Protein AF-A0A354RAZ9-F1 (afdb_monomer_lite)

pLDDT: mean 81.61, std 15.4, range [37.5, 97.69]

Structure (mmCIF, N/CA/C/O backbone):
data_AF-A0A354RAZ9-F1
#
_entry.id   AF-A0A354RAZ9-F1
#
loop_
_atom_site.group_PDB
_atom_site.id
_atom_site.type_symbol
_atom_site.label_atom_id
_atom_site.label_alt_id
_atom_site.label_comp_id
_atom_site.label_asym_id
_atom_site.label_entity_id
_atom_site.label_seq_id
_atom_site.pdbx_PDB_ins_code
_atom_site.Cartn_x
_atom_site.Cartn_y
_atom_site.Cartn_z
_atom_site.occupancy
_atom_site.B_iso_or_equiv
_atom_site.auth_seq_id
_atom_site.auth_comp_id
_atom_site.auth_asym_id
_atom_site.auth_atom_id
_atom_site.pdbx_PDB_model_num
ATOM 1 N N . MET A 1 1 ? 16.276 -65.399 0.387 1.00 47.41 1 MET A N 1
ATOM 2 C CA . MET A 1 1 ? 16.029 -65.066 1.809 1.00 47.41 1 MET A CA 1
ATOM 3 C C . MET A 1 1 ? 16.781 -63.789 2.155 1.00 47.41 1 MET A C 1
ATOM 5 O O . MET A 1 1 ? 17.991 -63.808 2.015 1.00 47.41 1 MET A O 1
ATOM 9 N N . ALA A 1 2 ? 16.081 -62.719 2.556 1.00 39.31 2 ALA A N 1
ATOM 10 C CA . ALA A 1 2 ? 16.512 -61.703 3.538 1.00 39.31 2 ALA A CA 1
ATOM 11 C C . ALA A 1 2 ? 15.491 -60.546 3.538 1.00 39.31 2 ALA A C 1
ATOM 13 O O . ALA A 1 2 ? 15.570 -59.619 2.737 1.00 39.31 2 ALA A O 1
ATOM 14 N N . LYS A 1 3 ? 14.483 -60.623 4.418 1.00 43.75 3 LYS A N 1
ATOM 15 C CA . LYS A 1 3 ? 13.576 -59.503 4.711 1.00 43.75 3 LYS A CA 1
ATOM 16 C C . LYS A 1 3 ? 14.367 -58.448 5.492 1.00 43.75 3 LYS A C 1
ATOM 18 O O . LYS A 1 3 ? 14.780 -58.719 6.616 1.00 43.75 3 LYS A O 1
ATOM 23 N N . GLN A 1 4 ? 14.552 -57.254 4.930 1.00 44.59 4 GLN A N 1
ATOM 24 C CA . GLN A 1 4 ? 15.022 -56.097 5.694 1.00 44.59 4 GLN A CA 1
ATOM 25 C C . GLN A 1 4 ? 13.899 -55.610 6.618 1.00 44.59 4 GLN A C 1
ATOM 27 O O . GLN A 1 4 ? 12.924 -54.984 6.196 1.00 44.59 4 GLN A O 1
ATOM 32 N N . THR A 1 5 ? 14.030 -55.933 7.899 1.00 44.06 5 THR A N 1
ATOM 33 C CA . THR A 1 5 ? 13.159 -55.460 8.974 1.00 44.06 5 THR A CA 1
ATOM 34 C C . THR A 1 5 ? 13.427 -53.975 9.221 1.00 44.06 5 THR A C 1
ATOM 36 O O . THR A 1 5 ? 14.451 -53.612 9.794 1.00 44.06 5 THR A O 1
ATOM 39 N N . LYS A 1 6 ? 12.499 -53.101 8.809 1.00 46.78 6 LYS A N 1
ATOM 40 C CA . LYS A 1 6 ? 12.485 -51.683 9.207 1.00 46.78 6 LYS A CA 1
ATOM 41 C C . LYS A 1 6 ? 12.354 -51.596 10.732 1.00 46.78 6 LYS A C 1
ATOM 43 O O . LYS A 1 6 ? 11.256 -51.752 11.268 1.00 46.78 6 LYS A O 1
ATOM 48 N N . MET A 1 7 ? 13.457 -51.339 11.437 1.00 42.03 7 MET A N 1
ATOM 49 C CA . MET A 1 7 ? 13.410 -50.953 12.847 1.00 42.03 7 MET A CA 1
ATOM 50 C C . MET A 1 7 ? 12.704 -49.598 12.955 1.00 42.03 7 MET A C 1
ATOM 52 O O . MET A 1 7 ? 13.275 -48.552 12.664 1.00 42.03 7 MET A O 1
ATOM 56 N N . ARG A 1 8 ? 11.433 -49.613 13.366 1.00 49.00 8 ARG A N 1
ATOM 57 C CA . ARG A 1 8 ? 10.759 -48.422 13.885 1.00 49.00 8 ARG A CA 1
ATOM 58 C C . ARG A 1 8 ? 11.425 -48.072 15.210 1.00 49.00 8 ARG A C 1
ATOM 60 O O . ARG A 1 8 ? 11.125 -48.696 16.227 1.00 49.00 8 ARG A O 1
ATOM 67 N N . THR A 1 9 ? 12.318 -47.091 15.196 1.00 51.50 9 THR A N 1
ATOM 68 C CA . THR A 1 9 ? 12.896 -46.486 16.397 1.00 51.50 9 THR A CA 1
ATOM 69 C C . THR A 1 9 ? 11.744 -45.928 17.231 1.00 51.50 9 THR A C 1
ATOM 71 O O . THR A 1 9 ? 11.182 -44.874 16.931 1.00 51.50 9 THR A O 1
ATOM 74 N N . LYS A 1 10 ? 11.291 -46.691 18.233 1.00 58.41 10 LYS A N 1
ATOM 75 C CA . LYS A 1 10 ? 10.246 -46.250 19.156 1.00 58.41 10 LYS A CA 1
ATOM 76 C C . LYS A 1 10 ? 10.806 -45.049 19.908 1.00 58.41 10 LYS A C 1
ATOM 78 O O . LYS A 1 10 ? 11.727 -45.202 20.704 1.00 58.41 10 LYS A O 1
ATOM 83 N N . VAL A 1 11 ? 10.252 -43.867 19.636 1.00 60.53 11 VAL A N 1
ATOM 84 C CA . VAL A 1 11 ? 10.537 -42.651 20.406 1.00 60.53 11 VAL A CA 1
ATOM 85 C C . VAL A 1 11 ? 10.391 -43.003 21.891 1.00 60.53 11 VAL A C 1
ATOM 87 O O . VAL A 1 11 ? 9.323 -43.501 22.270 1.00 60.53 11 VAL A O 1
ATOM 90 N N . PRO A 1 12 ? 11.437 -42.813 22.716 1.00 73.25 12 PRO A N 1
ATOM 91 C CA . PRO A 1 12 ? 11.415 -43.248 24.103 1.00 73.25 12 PRO A CA 1
ATOM 92 C C . PRO A 1 12 ? 10.249 -42.582 24.841 1.00 73.25 12 PRO A C 1
ATOM 94 O O . PRO A 1 12 ? 10.005 -41.387 24.682 1.00 73.25 12 PRO A O 1
ATOM 97 N N . GLU A 1 13 ? 9.531 -43.350 25.661 1.00 66.69 13 GLU A N 1
ATOM 98 C CA . GLU A 1 13 ? 8.387 -42.907 26.481 1.00 66.69 13 GLU A CA 1
ATOM 99 C C . GLU A 1 13 ? 8.648 -41.571 27.201 1.00 66.69 13 GLU A C 1
ATOM 101 O O . GLU A 1 13 ? 7.785 -40.697 27.246 1.00 66.69 13 GLU A O 1
ATOM 106 N N . LYS A 1 14 ? 9.877 -41.367 27.697 1.00 65.88 14 LYS A N 1
ATOM 107 C CA . LYS A 1 14 ? 10.311 -40.117 28.341 1.00 65.88 14 LYS A CA 1
ATOM 108 C C . LYS A 1 14 ? 10.332 -38.914 27.389 1.00 65.88 14 LYS A C 1
ATOM 110 O O . LYS A 1 14 ? 9.991 -37.814 27.811 1.00 65.88 14 LYS A O 1
ATOM 115 N N . ALA A 1 1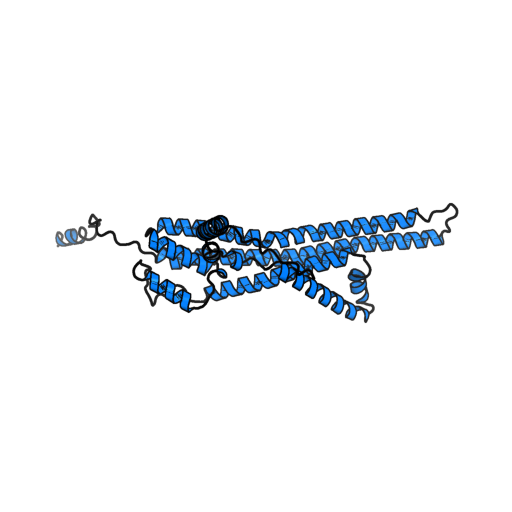5 ? 10.701 -39.106 26.122 1.00 66.38 15 ALA A N 1
ATOM 116 C CA . ALA A 1 15 ? 10.684 -38.050 25.111 1.00 66.38 15 ALA A CA 1
ATOM 117 C C . ALA A 1 15 ? 9.253 -37.701 24.682 1.00 66.38 15 ALA A C 1
ATOM 119 O O . ALA A 1 15 ? 8.952 -36.526 24.511 1.00 66.38 15 ALA A O 1
ATOM 120 N N . LYS A 1 16 ? 8.345 -38.685 24.610 1.00 69.62 16 LYS A N 1
ATOM 121 C CA . LYS A 1 16 ? 6.912 -38.420 24.387 1.00 69.62 16 LYS A CA 1
ATOM 122 C C . LYS A 1 16 ? 6.277 -37.655 25.547 1.00 69.62 16 LYS A C 1
ATOM 124 O O . LYS A 1 16 ? 5.539 -36.711 25.305 1.00 69.62 16 LYS A O 1
ATOM 129 N N . LYS A 1 17 ? 6.602 -38.016 26.794 1.00 69.31 17 LYS A N 1
ATOM 130 C CA . LYS A 1 17 ? 6.124 -37.305 27.994 1.00 69.31 17 LYS A CA 1
ATOM 131 C C . LYS A 1 17 ? 6.670 -35.878 28.073 1.00 69.31 17 LYS A C 1
ATOM 133 O O . LYS A 1 17 ? 5.904 -34.963 28.336 1.00 69.31 17 LYS A O 1
ATOM 138 N N . ARG A 1 18 ? 7.956 -35.668 27.759 1.00 67.31 18 ARG A N 1
ATOM 139 C CA . ARG A 1 18 ? 8.547 -34.323 27.647 1.00 67.31 18 ARG A CA 1
ATOM 140 C C . ARG A 1 18 ? 7.933 -33.504 26.512 1.00 67.31 18 ARG A C 1
ATOM 142 O O . ARG A 1 18 ? 7.625 -32.346 26.734 1.00 67.31 18 ARG A O 1
ATOM 149 N N . ALA A 1 19 ? 7.706 -34.088 25.337 1.00 64.25 19 ALA A N 1
ATOM 150 C CA . ALA A 1 19 ? 7.049 -33.400 24.225 1.00 64.25 19 ALA A CA 1
ATOM 151 C C . ALA A 1 19 ? 5.586 -33.047 24.543 1.00 64.25 19 ALA A C 1
ATOM 153 O O . ALA A 1 19 ? 5.150 -31.948 24.235 1.00 64.25 19 ALA A O 1
ATOM 154 N N . ALA A 1 20 ? 4.846 -33.931 25.220 1.00 65.19 20 ALA A N 1
ATOM 155 C CA . ALA A 1 20 ? 3.489 -33.648 25.687 1.00 65.19 20 ALA A CA 1
ATOM 156 C C . ALA A 1 20 ? 3.465 -32.544 26.758 1.00 65.19 20 ALA A C 1
ATOM 158 O O . ALA A 1 20 ? 2.610 -31.669 26.713 1.00 65.19 20 ALA A O 1
ATOM 159 N N . GLN A 1 21 ? 4.435 -32.545 27.677 1.00 65.44 21 GLN A N 1
ATOM 160 C CA . GLN A 1 21 ? 4.594 -31.492 28.679 1.00 65.44 21 GLN A CA 1
ATOM 161 C C . GLN A 1 21 ? 4.966 -30.150 28.032 1.00 65.44 21 GLN A C 1
ATOM 163 O O . GLN A 1 21 ? 4.412 -29.125 28.401 1.00 65.44 21 GLN A O 1
ATOM 168 N N . VAL A 1 22 ? 5.862 -30.147 27.040 1.00 64.88 22 VAL A N 1
ATOM 169 C CA . VAL A 1 22 ? 6.220 -28.944 26.271 1.00 64.88 22 VAL A CA 1
ATOM 170 C C . VAL A 1 22 ? 5.025 -28.438 25.464 1.00 64.88 22 VAL A C 1
ATOM 172 O O . VAL A 1 22 ? 4.756 -27.247 25.508 1.00 64.88 22 VAL A O 1
ATOM 175 N N . ASN A 1 23 ? 4.250 -29.319 24.828 1.00 65.81 23 ASN A N 1
ATOM 176 C CA . ASN A 1 23 ? 3.017 -28.942 24.133 1.00 65.81 23 ASN A CA 1
ATOM 177 C C . ASN A 1 23 ? 1.935 -28.407 25.088 1.00 65.81 23 ASN A C 1
ATOM 179 O O . ASN A 1 23 ? 1.166 -27.547 24.687 1.00 65.81 23 ASN A O 1
ATOM 183 N N . MET A 1 24 ? 1.875 -28.880 26.339 1.00 65.69 24 MET A N 1
ATOM 184 C CA . MET A 1 24 ? 0.992 -28.320 27.376 1.00 65.69 24 MET A CA 1
ATOM 185 C C . MET A 1 24 ? 1.481 -26.969 27.920 1.00 65.69 24 MET A C 1
ATOM 187 O O . MET A 1 24 ? 0.676 -26.185 28.408 1.00 65.69 24 MET A O 1
ATOM 191 N N . MET A 1 25 ? 2.791 -26.701 27.870 1.00 67.06 25 MET A N 1
ATOM 192 C CA . MET A 1 25 ? 3.385 -25.417 28.273 1.00 67.06 25 MET A CA 1
ATOM 193 C C . MET A 1 25 ? 3.395 -24.386 27.137 1.00 67.06 25 MET A C 1
ATOM 195 O O . MET A 1 25 ? 3.560 -23.193 27.385 1.00 67.06 25 MET A O 1
ATOM 199 N N . GLN A 1 26 ? 3.238 -24.829 25.890 1.00 64.31 26 GLN A N 1
ATOM 200 C CA . GLN A 1 26 ? 3.059 -23.953 24.745 1.00 64.31 26 GLN A CA 1
ATOM 201 C C . GLN A 1 26 ? 1.619 -23.447 24.737 1.00 64.31 26 GLN A C 1
ATOM 203 O O . GLN A 1 26 ? 0.679 -24.235 24.659 1.00 64.31 26 GLN A O 1
ATOM 208 N N . ARG A 1 27 ? 1.449 -22.120 24.797 1.00 57.28 27 ARG A N 1
ATOM 209 C CA . ARG A 1 27 ? 0.159 -21.495 24.483 1.00 57.28 27 ARG A CA 1
ATOM 210 C C . ARG A 1 27 ? -0.302 -22.010 23.127 1.00 57.28 27 ARG A C 1
ATOM 212 O O . ARG A 1 27 ? 0.483 -22.014 22.175 1.00 57.28 27 ARG A O 1
ATOM 219 N N . SER A 1 28 ? -1.555 -22.441 23.050 1.00 63.22 28 SER A N 1
ATOM 220 C CA . SER A 1 28 ? -2.129 -22.874 21.779 1.00 63.22 28 SER A CA 1
ATOM 221 C C . SER A 1 28 ? -2.039 -21.734 20.757 1.00 63.22 28 SER A C 1
ATOM 223 O O . SER A 1 28 ? -2.076 -20.555 21.118 1.00 63.22 28 SER A O 1
ATOM 225 N N . SER A 1 29 ? -1.914 -22.060 19.469 1.00 59.09 29 SER A N 1
ATOM 226 C CA . SER A 1 29 ? -1.914 -21.055 18.393 1.00 59.09 29 SER A CA 1
ATOM 227 C C . SER A 1 29 ? -3.154 -20.156 18.446 1.00 59.09 29 SER A C 1
ATOM 229 O O . SER A 1 29 ? -3.071 -18.968 18.143 1.00 59.09 29 SER A O 1
ATOM 231 N N . ASP A 1 30 ? -4.279 -20.702 18.914 1.00 57.97 30 ASP A N 1
ATOM 232 C CA . ASP A 1 30 ? -5.524 -19.963 19.113 1.00 57.97 30 ASP A CA 1
ATOM 233 C C . ASP A 1 30 ? -5.460 -18.990 20.295 1.00 57.97 30 ASP A C 1
ATOM 235 O O . ASP A 1 30 ? -5.971 -17.879 20.179 1.00 57.97 30 ASP A O 1
ATOM 239 N N . GLU A 1 31 ? -4.794 -19.340 21.400 1.00 60.72 31 GLU A N 1
ATOM 240 C CA . GLU A 1 31 ? -4.551 -18.417 22.519 1.00 60.72 31 GLU A CA 1
ATOM 241 C C . GLU A 1 31 ? -3.553 -17.318 22.153 1.00 60.72 31 GLU A C 1
ATOM 243 O O . GLU A 1 31 ? -3.718 -16.170 22.561 1.00 60.72 31 GLU A O 1
ATOM 248 N N . MET A 1 32 ? -2.526 -17.659 21.372 1.00 59.62 32 MET A N 1
ATOM 249 C CA . MET A 1 32 ? -1.507 -16.710 20.923 1.00 59.62 32 MET A CA 1
ATOM 250 C C . MET A 1 32 ? -2.087 -15.706 19.913 1.00 59.62 32 MET A C 1
ATOM 252 O O . MET A 1 32 ? -1.774 -14.521 19.978 1.00 59.62 32 MET A O 1
ATOM 256 N N . GLY A 1 33 ? -2.987 -16.168 19.037 1.00 59.34 33 GLY A N 1
ATOM 257 C CA . GLY A 1 33 ? -3.663 -15.359 18.021 1.00 59.34 33 GLY A CA 1
ATOM 258 C C . GLY A 1 33 ? -5.055 -14.855 18.412 1.00 59.34 33 GLY A C 1
ATOM 259 O O . GLY A 1 33 ? -5.741 -14.274 17.569 1.00 59.34 33 GLY A O 1
ATOM 260 N N . LYS A 1 34 ? -5.537 -15.079 19.647 1.00 62.84 34 LYS A N 1
ATOM 261 C CA . LYS A 1 34 ? -6.903 -14.696 20.083 1.00 62.84 34 LYS A CA 1
ATOM 262 C C . LYS A 1 34 ? -7.203 -13.221 19.798 1.00 62.84 34 LYS A C 1
ATOM 264 O O . LYS A 1 34 ? -8.333 -12.884 19.461 1.00 62.84 34 LYS A O 1
ATOM 269 N N . PHE A 1 35 ? -6.169 -12.385 19.857 1.00 59.75 35 PHE A N 1
ATOM 270 C CA . PHE A 1 35 ? -6.244 -10.946 19.637 1.00 59.75 35 PHE A CA 1
ATOM 271 C C . PHE A 1 35 ? -5.162 -10.426 18.684 1.00 59.75 35 PHE A C 1
ATOM 273 O O . PHE A 1 35 ? -4.764 -9.265 18.772 1.00 59.75 35 PHE A O 1
ATOM 280 N N . ASP A 1 36 ? -4.642 -11.296 17.818 1.00 68.75 36 ASP A N 1
ATOM 281 C CA . ASP A 1 36 ? -3.761 -10.858 16.743 1.00 68.75 36 ASP A CA 1
ATOM 282 C C . ASP A 1 36 ? -4.610 -10.256 15.616 1.00 68.75 36 ASP A C 1
ATOM 284 O O . ASP A 1 36 ? -5.238 -10.962 14.824 1.00 68.75 36 ASP A O 1
ATOM 288 N N . ASN A 1 37 ? -4.659 -8.928 15.585 1.00 72.81 37 ASN A N 1
ATOM 289 C CA . ASN A 1 37 ? -5.320 -8.127 14.562 1.00 72.81 37 ASN A CA 1
ATOM 290 C C . ASN A 1 37 ? -4.352 -7.680 13.458 1.00 72.81 37 ASN A C 1
ATOM 292 O O . ASN A 1 37 ? -4.716 -6.846 12.631 1.00 72.81 37 ASN A O 1
ATOM 296 N N . THR A 1 38 ? -3.161 -8.284 13.357 1.00 75.88 38 THR A N 1
ATOM 297 C CA . THR A 1 38 ? -2.258 -8.085 12.211 1.00 75.88 38 THR A CA 1
ATOM 298 C C . THR A 1 38 ? -2.991 -8.363 10.898 1.00 75.88 38 THR A C 1
ATOM 300 O O . THR A 1 38 ? -2.778 -7.681 9.893 1.00 75.88 38 THR A O 1
ATOM 303 N N . SER A 1 39 ? -3.926 -9.317 10.899 1.00 76.75 39 SER A N 1
ATOM 304 C CA . SER A 1 39 ? -4.787 -9.644 9.757 1.00 76.75 39 SER A CA 1
ATOM 305 C C . SER A 1 39 ? -5.700 -8.495 9.305 1.00 76.75 39 SER A C 1
ATOM 307 O O . SER A 1 39 ? -6.136 -8.512 8.157 1.00 76.75 39 SER A O 1
ATOM 309 N N . ALA A 1 40 ? -5.952 -7.469 10.121 1.00 72.81 40 ALA A N 1
ATOM 310 C CA . ALA A 1 40 ? -6.768 -6.317 9.734 1.00 72.81 40 ALA A CA 1
ATOM 311 C C . ALA A 1 40 ? -6.103 -5.459 8.641 1.00 72.81 40 ALA A C 1
ATOM 313 O O . ALA A 1 40 ? -6.795 -4.911 7.782 1.00 72.81 40 ALA A O 1
ATOM 314 N N . THR A 1 41 ? -4.765 -5.389 8.618 1.00 81.25 41 THR A N 1
ATOM 315 C CA . THR A 1 41 ? -4.007 -4.551 7.664 1.00 81.25 41 THR A CA 1
ATOM 316 C C . THR A 1 41 ? -2.961 -5.316 6.842 1.00 81.25 41 THR A C 1
ATOM 318 O O . THR A 1 41 ? -2.714 -4.972 5.681 1.00 81.25 41 THR A O 1
ATOM 321 N N . SER A 1 42 ? -2.371 -6.388 7.386 1.00 83.06 42 SER A N 1
ATOM 322 C CA . SER A 1 42 ? -1.364 -7.187 6.675 1.00 83.06 42 SER A CA 1
ATOM 323 C C . SER A 1 42 ? -1.953 -7.869 5.447 1.00 83.06 42 SER A C 1
ATOM 325 O O . SER A 1 42 ? -3.110 -8.285 5.433 1.00 83.06 42 SER A O 1
ATOM 327 N N . VAL A 1 43 ? -1.157 -8.015 4.395 1.00 83.88 43 VAL A N 1
ATOM 328 C CA . VAL A 1 43 ? -1.575 -8.688 3.165 1.00 83.88 43 VAL A CA 1
ATOM 329 C C . VAL A 1 43 ? -0.694 -9.921 2.959 1.00 83.88 43 VAL A C 1
ATOM 331 O O . VAL A 1 43 ? 0.511 -9.838 3.199 1.00 83.88 43 VAL A O 1
ATOM 334 N N . PRO A 1 44 ? -1.247 -11.074 2.532 1.00 86.88 44 PRO A N 1
ATOM 335 C CA . PRO A 1 44 ? -0.444 -12.259 2.248 1.00 86.88 44 PRO A CA 1
ATOM 336 C C . PRO A 1 44 ? 0.549 -11.986 1.111 1.00 86.88 44 PRO A C 1
ATOM 338 O O . PRO A 1 44 ? 0.182 -11.962 -0.064 1.00 86.88 44 PRO A O 1
ATOM 341 N N . MET A 1 45 ? 1.821 -11.809 1.474 1.00 87.19 45 MET A N 1
ATOM 342 C CA . MET A 1 45 ? 2.881 -11.365 0.560 1.00 87.19 45 MET A CA 1
ATOM 343 C C . MET A 1 45 ? 3.122 -12.320 -0.608 1.00 87.19 45 MET A C 1
ATOM 345 O O . MET A 1 45 ? 3.348 -11.885 -1.732 1.00 87.19 45 MET A O 1
ATOM 349 N N . ALA A 1 46 ? 3.029 -13.629 -0.367 1.00 88.31 46 ALA A N 1
ATOM 350 C CA . ALA A 1 46 ? 3.178 -14.622 -1.427 1.00 88.31 46 ALA A CA 1
ATOM 351 C C . ALA A 1 46 ? 2.052 -14.518 -2.470 1.00 88.31 46 ALA A C 1
ATOM 353 O O . ALA A 1 46 ? 2.294 -14.638 -3.667 1.00 88.31 46 ALA A O 1
ATOM 354 N N . ILE A 1 47 ? 0.821 -14.251 -2.023 1.00 90.31 47 ILE A N 1
ATOM 355 C CA . ILE A 1 47 ? -0.337 -14.129 -2.915 1.00 90.31 47 ILE A CA 1
ATOM 356 C C . ILE A 1 47 ? -0.245 -12.832 -3.720 1.00 90.31 47 ILE A C 1
ATOM 358 O O . ILE A 1 47 ? -0.512 -12.846 -4.918 1.00 90.31 47 ILE A O 1
ATOM 362 N N . THR A 1 48 ? 0.167 -11.721 -3.102 1.00 91.88 48 THR A N 1
ATOM 363 C CA . THR A 1 48 ? 0.349 -10.458 -3.834 1.00 91.88 48 THR A CA 1
ATOM 364 C C . THR A 1 48 ? 1.494 -10.517 -4.826 1.00 91.88 48 THR A C 1
ATOM 366 O O . THR A 1 48 ? 1.357 -9.930 -5.892 1.00 91.88 48 THR A O 1
ATOM 369 N N . ALA A 1 49 ? 2.572 -11.243 -4.521 1.00 92.88 49 ALA A N 1
ATOM 370 C CA . ALA A 1 49 ? 3.673 -11.462 -5.457 1.00 92.88 49 ALA A CA 1
ATOM 371 C C . ALA A 1 49 ? 3.201 -12.240 -6.694 1.00 92.88 49 ALA A C 1
ATOM 373 O O . ALA A 1 49 ? 3.399 -11.796 -7.821 1.00 92.88 49 ALA A O 1
ATOM 374 N N . LEU A 1 50 ? 2.491 -13.357 -6.490 1.00 93.88 50 LEU A N 1
ATOM 375 C CA . LEU A 1 50 ? 1.925 -14.151 -7.588 1.00 93.88 50 LEU A CA 1
ATOM 376 C C . LEU A 1 50 ? 0.903 -13.359 -8.409 1.00 93.88 50 LEU A C 1
ATOM 378 O O . LEU A 1 50 ? 0.893 -13.440 -9.635 1.00 93.88 50 LEU A O 1
ATOM 382 N N . MET A 1 51 ? 0.053 -12.574 -7.748 1.00 93.00 51 MET A N 1
ATOM 383 C CA . MET A 1 51 ? -0.903 -11.710 -8.437 1.00 93.00 51 MET A CA 1
ATOM 384 C C . MET A 1 51 ? -0.193 -10.581 -9.198 1.00 93.00 51 MET A C 1
ATOM 386 O O . MET A 1 51 ? -0.622 -10.235 -10.294 1.00 93.00 51 MET A O 1
ATOM 390 N N . GLY A 1 52 ? 0.905 -10.048 -8.654 1.00 91.81 52 GLY A N 1
ATOM 391 C CA . GLY A 1 52 ? 1.783 -9.087 -9.321 1.00 91.81 52 GLY A CA 1
ATOM 392 C C . GLY A 1 52 ? 2.380 -9.655 -10.607 1.00 91.81 52 GLY A C 1
ATOM 393 O O . GLY A 1 52 ? 2.255 -9.018 -11.648 1.00 91.81 52 GLY A O 1
ATOM 394 N N . LEU A 1 53 ? 2.912 -10.883 -10.562 1.00 93.62 53 LEU A N 1
ATOM 395 C CA . LEU A 1 53 ? 3.381 -11.604 -11.755 1.00 93.62 53 LEU A CA 1
ATOM 396 C C . LEU A 1 53 ? 2.251 -11.806 -12.773 1.00 93.62 53 LEU A C 1
ATOM 398 O O . LEU A 1 53 ? 2.439 -11.603 -13.967 1.00 93.62 53 LEU A O 1
ATOM 402 N N . GLY A 1 54 ? 1.055 -12.178 -12.309 1.00 92.62 54 GLY A N 1
ATOM 403 C CA . GLY A 1 54 ? -0.113 -12.311 -13.180 1.00 92.62 54 GLY A CA 1
ATOM 404 C C . GLY A 1 54 ? -0.475 -10.999 -13.883 1.00 92.62 54 GLY A C 1
ATOM 405 O O . GLY A 1 54 ? -0.718 -10.998 -15.088 1.00 92.62 54 GLY A O 1
ATOM 406 N N . PHE A 1 55 ? -0.473 -9.879 -13.154 1.00 92.81 55 PHE A N 1
ATOM 407 C CA . PHE A 1 55 ? -0.721 -8.556 -13.731 1.00 92.81 55 PHE A CA 1
ATOM 408 C C . PHE A 1 55 ? 0.352 -8.139 -14.730 1.00 92.81 55 PHE A C 1
ATOM 410 O O . PHE A 1 55 ? 0.005 -7.590 -15.770 1.00 92.81 55 PHE A O 1
ATOM 417 N N . GLU A 1 56 ? 1.620 -8.422 -14.443 1.00 92.19 56 GLU A N 1
ATOM 418 C CA . GLU A 1 56 ? 2.724 -8.165 -15.364 1.00 92.19 56 GLU A CA 1
ATOM 419 C C . GLU A 1 56 ? 2.534 -8.942 -16.672 1.00 92.19 56 GLU A C 1
ATOM 421 O O . GLU A 1 56 ? 2.523 -8.340 -17.741 1.00 92.19 56 GLU A O 1
ATOM 426 N N . VAL A 1 57 ? 2.283 -10.253 -16.605 1.00 91.25 57 VAL A N 1
ATOM 427 C CA . VAL A 1 57 ? 2.052 -11.079 -17.803 1.00 91.25 57 VAL A CA 1
ATOM 428 C C . VAL A 1 57 ? 0.879 -10.545 -18.625 1.00 91.25 57 VAL A C 1
ATOM 430 O O . VAL A 1 57 ? 0.983 -10.425 -19.844 1.00 91.25 57 VAL A O 1
ATOM 433 N N . VAL A 1 58 ? -0.230 -10.181 -17.975 1.00 90.62 58 VAL A N 1
ATOM 434 C CA . VAL A 1 58 ? -1.393 -9.594 -18.658 1.00 90.62 58 VAL A CA 1
ATOM 435 C C . VAL A 1 58 ? -1.046 -8.251 -19.300 1.00 90.62 58 VAL A C 1
ATOM 437 O O . VAL A 1 58 ? -1.459 -8.002 -20.430 1.00 90.62 58 VAL A O 1
ATOM 440 N N . LEU A 1 59 ? -0.280 -7.400 -18.613 1.00 88.31 59 LEU A N 1
ATOM 441 C CA . LEU A 1 59 ? 0.163 -6.107 -19.130 1.00 88.31 59 LEU A CA 1
ATOM 442 C C . LEU A 1 59 ? 1.045 -6.293 -20.367 1.00 88.31 59 LEU A C 1
ATOM 444 O O . LEU A 1 59 ? 0.786 -5.663 -21.385 1.00 88.31 59 LEU A O 1
ATOM 448 N N . TYR A 1 60 ? 2.019 -7.201 -20.326 1.00 86.12 60 TYR A N 1
ATOM 449 C CA . TYR A 1 60 ? 2.893 -7.489 -21.465 1.00 86.12 60 TYR A CA 1
ATOM 450 C C . TYR A 1 60 ? 2.127 -8.106 -22.648 1.00 86.12 60 TYR A C 1
ATOM 452 O O . TYR A 1 60 ? 2.319 -7.683 -23.785 1.00 86.12 60 TYR A O 1
ATOM 460 N N . ILE A 1 61 ? 1.172 -9.014 -22.404 1.00 86.12 61 ILE A N 1
ATOM 461 C CA . ILE A 1 61 ? 0.272 -9.521 -23.458 1.00 86.12 61 ILE A CA 1
ATOM 462 C C . ILE A 1 61 ? -0.556 -8.382 -24.066 1.00 86.12 61 ILE A C 1
ATOM 464 O O . ILE A 1 61 ? -0.717 -8.314 -25.282 1.00 86.12 61 ILE A O 1
ATOM 468 N N . PHE A 1 62 ? -1.072 -7.472 -23.238 1.00 85.44 62 PHE A N 1
ATOM 469 C CA . PHE A 1 62 ? -1.807 -6.301 -23.708 1.00 85.44 62 PHE A CA 1
ATOM 470 C C . PHE A 1 62 ? -0.913 -5.361 -24.531 1.00 85.44 62 PHE A C 1
ATOM 472 O O . PHE A 1 62 ? -1.359 -4.842 -25.553 1.00 85.44 62 PHE A O 1
ATOM 479 N N . LEU A 1 63 ? 0.362 -5.205 -24.160 1.00 81.94 63 LEU A N 1
ATOM 480 C CA . LEU A 1 63 ? 1.326 -4.408 -24.919 1.00 81.94 63 LEU A CA 1
ATOM 481 C C . LEU A 1 63 ? 1.612 -4.965 -26.324 1.00 81.94 63 LEU A C 1
ATOM 483 O O . LEU A 1 63 ? 1.956 -4.187 -27.212 1.00 81.94 63 LEU A O 1
ATOM 487 N N . LEU A 1 64 ? 1.411 -6.264 -26.575 1.00 79.31 64 LEU A N 1
ATOM 488 C CA . LEU A 1 64 ? 1.530 -6.836 -27.926 1.00 79.31 64 LEU A CA 1
ATOM 489 C C . LEU A 1 64 ? 0.468 -6.294 -28.896 1.00 79.31 64 LEU A C 1
ATOM 491 O O . LEU A 1 64 ? 0.714 -6.215 -30.097 1.00 79.31 64 LEU A O 1
ATOM 495 N N . ILE A 1 65 ? -0.695 -5.856 -28.399 1.00 76.38 65 ILE A N 1
ATOM 496 C CA . ILE A 1 65 ? -1.747 -5.245 -29.233 1.00 76.38 65 ILE A CA 1
ATOM 497 C C . ILE A 1 65 ? -1.256 -3.921 -29.839 1.00 76.38 65 ILE A C 1
ATOM 499 O O . ILE A 1 65 ? -1.644 -3.553 -30.949 1.00 76.38 65 ILE A O 1
ATOM 503 N N . PHE A 1 66 ? -0.359 -3.218 -29.147 1.00 71.81 66 PHE A N 1
ATOM 504 C CA . PHE A 1 66 ? 0.189 -1.946 -29.609 1.00 71.81 66 PHE A CA 1
ATOM 505 C C . PHE A 1 66 ? 1.242 -2.078 -30.714 1.00 71.81 66 PHE A C 1
ATOM 507 O O . PHE A 1 66 ? 1.616 -1.069 -31.307 1.00 71.81 66 PHE A O 1
ATOM 514 N N . GLN A 1 67 ? 1.637 -3.303 -31.073 1.00 67.19 67 GLN A N 1
ATOM 515 C CA . GLN A 1 67 ? 2.492 -3.575 -32.232 1.00 67.19 67 GLN A CA 1
ATOM 516 C C . GLN A 1 67 ? 1.793 -3.259 -33.575 1.00 67.19 67 GLN A C 1
ATOM 518 O O . GLN A 1 67 ? 2.444 -3.181 -34.612 1.00 67.19 67 GLN A O 1
ATOM 523 N N . VAL A 1 68 ? 0.466 -3.071 -33.575 1.00 65.69 68 VAL A N 1
ATOM 524 C CA . VAL A 1 68 ? -0.348 -2.914 -34.795 1.00 65.69 68 VAL A CA 1
ATOM 525 C C . VAL A 1 68 ? -0.322 -1.487 -35.372 1.00 65.69 68 VAL A C 1
ATOM 527 O O . VAL A 1 68 ? -0.661 -1.305 -36.538 1.00 65.69 68 VAL A O 1
ATOM 530 N N . SER A 1 69 ? 0.078 -0.469 -34.598 1.00 71.31 69 SER A N 1
ATOM 531 C CA . SER A 1 69 ? 0.047 0.940 -35.028 1.00 71.31 69 SER A CA 1
ATOM 532 C C . SER A 1 69 ? 1.409 1.618 -34.879 1.00 71.31 69 SER A C 1
ATOM 534 O O . SER A 1 69 ? 1.993 1.601 -33.794 1.00 71.31 69 SER A O 1
ATOM 536 N N . ASP A 1 70 ? 1.884 2.285 -35.937 1.00 66.50 70 ASP A N 1
ATOM 537 C CA . ASP A 1 70 ? 3.194 2.959 -35.974 1.00 66.50 70 ASP A CA 1
ATOM 538 C C . ASP A 1 70 ? 3.358 4.013 -34.866 1.00 66.50 70 ASP A C 1
ATOM 540 O O . ASP A 1 70 ? 4.450 4.202 -34.336 1.00 66.50 70 ASP A O 1
ATOM 544 N N . SER A 1 71 ? 2.268 4.670 -34.448 1.00 67.94 71 SER A N 1
ATOM 545 C CA . SER A 1 71 ? 2.304 5.650 -33.351 1.00 67.94 71 SER A CA 1
ATOM 546 C C . SER A 1 71 ? 2.421 5.018 -31.961 1.00 67.94 71 SER A C 1
ATOM 548 O O . SER A 1 71 ? 2.799 5.706 -31.017 1.00 67.94 71 SER A O 1
ATOM 550 N N . THR A 1 72 ? 2.076 3.736 -31.800 1.00 71.25 72 THR A N 1
ATOM 551 C CA . THR A 1 72 ? 2.089 3.047 -30.495 1.00 71.25 72 THR A CA 1
ATOM 552 C C . THR A 1 72 ? 3.250 2.071 -30.343 1.00 71.25 72 THR A C 1
ATOM 554 O O . THR A 1 72 ? 3.540 1.635 -29.229 1.00 71.25 72 THR A O 1
ATOM 557 N N . LYS A 1 73 ? 3.989 1.824 -31.429 1.00 73.56 73 LYS A N 1
ATOM 558 C CA . LYS A 1 73 ? 5.208 1.016 -31.429 1.00 73.56 73 LYS A CA 1
ATOM 559 C C . LYS A 1 73 ? 6.262 1.520 -30.435 1.00 73.56 73 LYS A C 1
ATOM 561 O O . LYS A 1 73 ? 6.838 0.719 -29.717 1.00 73.56 73 LYS A O 1
ATOM 566 N N . ILE A 1 74 ? 6.390 2.839 -30.272 1.00 71.69 74 ILE A N 1
ATOM 567 C CA . ILE A 1 74 ? 7.292 3.461 -29.285 1.00 71.69 74 ILE A CA 1
ATOM 568 C C . ILE A 1 74 ? 7.057 2.908 -27.863 1.00 71.69 74 ILE A C 1
ATOM 570 O O . ILE A 1 74 ? 8.005 2.674 -27.120 1.00 71.69 74 ILE A O 1
ATOM 574 N N . ILE A 1 75 ? 5.797 2.664 -27.480 1.00 71.94 75 ILE A N 1
ATOM 575 C CA . ILE A 1 75 ? 5.454 2.117 -26.158 1.00 71.94 75 ILE A CA 1
ATOM 576 C C . ILE A 1 75 ? 5.869 0.649 -26.051 1.00 71.94 75 ILE A C 1
ATOM 578 O O . ILE A 1 75 ? 6.317 0.224 -24.996 1.00 71.94 75 ILE A O 1
ATOM 582 N N . HIS A 1 76 ? 5.746 -0.127 -27.124 1.00 75.69 76 HIS A N 1
ATOM 583 C CA . HIS A 1 76 ? 6.233 -1.504 -27.145 1.00 75.69 76 HIS A CA 1
ATOM 584 C C . HIS A 1 76 ? 7.761 -1.549 -26.988 1.00 75.69 76 HIS A C 1
ATOM 586 O O . HIS A 1 76 ? 8.270 -2.266 -26.124 1.00 75.69 76 HIS A O 1
ATOM 592 N N . ASP A 1 77 ? 8.467 -0.711 -27.749 1.00 73.81 77 ASP A N 1
ATOM 593 C CA . ASP A 1 77 ? 9.929 -0.654 -27.770 1.00 73.81 77 ASP A CA 1
ATOM 594 C C . ASP A 1 77 ? 10.489 -0.277 -26.388 1.00 73.81 77 ASP A C 1
ATOM 596 O O . ASP A 1 77 ? 11.463 -0.872 -25.932 1.00 73.81 77 ASP A O 1
ATOM 600 N N . TYR A 1 78 ? 9.820 0.627 -25.656 1.00 75.50 78 TYR A N 1
ATOM 601 C CA . TYR A 1 78 ? 10.192 0.995 -24.283 1.00 75.50 78 TYR A CA 1
ATOM 602 C C . TYR A 1 78 ? 10.237 -0.180 -23.296 1.00 75.50 78 TYR A C 1
ATOM 604 O O . TYR A 1 78 ? 11.039 -0.156 -22.362 1.00 75.50 78 TYR A O 1
ATOM 612 N N . PHE A 1 79 ? 9.373 -1.182 -23.473 1.00 76.00 79 PHE A N 1
ATOM 613 C CA . PHE A 1 79 ? 9.204 -2.277 -22.514 1.00 76.00 79 PHE A CA 1
ATOM 614 C C . PHE A 1 79 ? 9.885 -3.576 -22.945 1.00 76.00 79 PHE A C 1
ATOM 616 O O . PHE A 1 79 ? 10.282 -4.349 -22.072 1.00 76.00 79 PHE A O 1
ATOM 623 N N . TYR A 1 80 ? 9.993 -3.829 -24.253 1.00 76.56 80 TYR A N 1
ATOM 624 C CA . TYR A 1 80 ? 10.517 -5.088 -24.785 1.00 76.56 80 TYR A CA 1
ATOM 625 C C . TYR A 1 80 ? 11.984 -5.023 -25.206 1.00 76.56 80 TYR A C 1
ATOM 627 O O . TYR A 1 80 ? 12.704 -5.998 -24.984 1.00 76.56 80 TYR A O 1
ATOM 635 N N . GLU A 1 81 ? 12.433 -3.910 -25.791 1.00 73.25 81 GLU A N 1
ATOM 636 C CA . GLU A 1 81 ? 13.749 -3.849 -26.443 1.00 73.25 81 GLU A CA 1
ATOM 637 C C . GLU A 1 81 ? 14.868 -3.334 -25.521 1.00 73.25 81 GLU A C 1
ATOM 639 O O . GLU A 1 81 ? 16.039 -3.567 -25.797 1.00 73.25 81 GLU A O 1
ATOM 644 N N . ARG A 1 82 ? 14.528 -2.746 -24.363 1.00 72.50 82 ARG A N 1
ATOM 645 C CA . ARG A 1 82 ? 15.478 -2.027 -23.485 1.00 72.50 82 ARG A CA 1
ATOM 646 C C . ARG A 1 82 ? 16.092 -2.849 -22.350 1.00 72.50 82 ARG A C 1
ATOM 648 O O . ARG A 1 82 ? 16.304 -2.373 -21.231 1.00 72.50 82 ARG A O 1
ATOM 655 N N . GLY A 1 83 ? 16.347 -4.127 -22.623 1.00 79.69 83 GLY A N 1
ATOM 656 C CA . GLY A 1 83 ? 16.975 -5.058 -21.683 1.00 79.69 83 GLY A CA 1
ATOM 657 C C . GLY A 1 83 ? 16.074 -5.503 -20.523 1.00 79.69 83 GLY A C 1
ATOM 658 O O . GLY A 1 83 ? 14.851 -5.491 -20.605 1.00 79.69 83 GLY A O 1
ATOM 659 N N . TRP A 1 84 ? 16.685 -5.956 -19.423 1.00 87.12 84 TRP A N 1
ATOM 660 C CA . TRP A 1 84 ? 15.970 -6.597 -18.305 1.00 87.12 84 TRP A CA 1
ATOM 661 C C . TRP A 1 84 ? 15.361 -5.609 -17.292 1.00 87.12 84 TRP A C 1
ATOM 663 O O . TRP A 1 84 ? 14.481 -5.985 -16.516 1.00 87.12 84 TRP A O 1
ATOM 673 N N . VAL A 1 85 ? 15.824 -4.354 -17.275 1.00 90.50 85 VAL A N 1
ATOM 674 C CA . VAL A 1 85 ? 15.424 -3.351 -16.272 1.00 90.50 85 VAL A CA 1
ATOM 675 C C . VAL A 1 85 ? 13.929 -3.001 -16.361 1.00 90.50 85 VAL A C 1
ATOM 677 O O . VAL A 1 85 ? 13.274 -3.059 -15.319 1.00 90.50 85 VAL A O 1
ATOM 680 N N . PRO A 1 86 ? 13.337 -2.719 -17.543 1.00 89.00 86 PRO A N 1
ATOM 681 C CA . PRO A 1 86 ? 11.905 -2.423 -17.662 1.00 89.00 86 PRO A CA 1
ATOM 682 C C . PRO A 1 86 ? 10.989 -3.534 -17.135 1.00 89.00 86 PRO A C 1
ATOM 684 O O . PRO A 1 86 ? 9.987 -3.228 -16.486 1.00 89.00 86 PRO A O 1
ATOM 687 N N . TYR A 1 87 ? 11.352 -4.807 -17.337 1.00 91.12 87 TYR A N 1
ATOM 688 C CA . TYR A 1 87 ? 10.612 -5.946 -16.781 1.00 91.12 87 TYR A CA 1
ATOM 689 C C . TYR A 1 87 ? 10.585 -5.880 -15.253 1.00 91.12 87 TYR A C 1
ATOM 691 O O . TYR A 1 87 ? 9.520 -5.899 -14.641 1.00 91.12 87 TYR A O 1
ATOM 699 N N . LEU A 1 88 ? 11.745 -5.674 -14.618 1.00 93.19 88 LEU A N 1
ATOM 700 C CA . LEU A 1 88 ? 11.807 -5.580 -13.160 1.00 93.19 88 LEU A CA 1
ATOM 701 C C . LEU A 1 88 ? 11.047 -4.358 -12.615 1.00 93.19 88 LEU A C 1
ATOM 703 O O . LEU A 1 88 ? 10.357 -4.469 -11.601 1.00 93.19 88 LEU A O 1
ATOM 707 N N . LEU A 1 89 ? 11.141 -3.202 -13.282 1.00 93.38 89 LEU A N 1
ATOM 708 C CA . LEU A 1 89 ? 10.395 -1.996 -12.901 1.00 93.38 89 LEU A CA 1
ATOM 709 C C . LEU A 1 89 ? 8.880 -2.234 -12.970 1.00 93.38 89 LEU A C 1
ATOM 711 O O . LEU A 1 89 ? 8.154 -1.889 -12.034 1.00 93.38 89 LEU A O 1
ATOM 715 N N . THR A 1 90 ? 8.417 -2.856 -14.055 1.00 92.75 90 THR A N 1
ATOM 716 C CA . THR A 1 90 ? 7.004 -3.186 -14.270 1.00 92.75 90 THR A CA 1
ATOM 717 C C . THR A 1 90 ? 6.518 -4.190 -13.234 1.00 92.75 90 THR A C 1
ATOM 719 O O . THR A 1 90 ? 5.473 -3.971 -12.622 1.00 92.75 90 THR A O 1
ATOM 722 N N . TYR A 1 91 ? 7.303 -5.232 -12.948 1.00 94.94 91 TYR A N 1
ATOM 723 C CA . TYR A 1 91 ? 6.985 -6.206 -11.910 1.00 94.94 91 TYR A CA 1
ATOM 724 C C . TYR A 1 91 ? 6.799 -5.552 -10.534 1.00 94.94 91 TYR A C 1
ATOM 726 O O . TYR A 1 91 ? 5.780 -5.771 -9.871 1.00 94.94 91 TYR A O 1
ATOM 734 N N . LEU A 1 92 ? 7.743 -4.705 -10.102 1.00 95.75 92 LEU A N 1
ATOM 735 C CA . LEU A 1 92 ? 7.650 -4.007 -8.814 1.00 95.75 92 LEU A CA 1
ATOM 736 C C . LEU A 1 92 ? 6.435 -3.073 -8.752 1.00 95.75 92 LEU A C 1
ATOM 738 O O . LEU A 1 92 ? 5.766 -2.999 -7.714 1.00 95.75 92 LEU A O 1
ATOM 742 N N . ALA A 1 93 ? 6.109 -2.394 -9.854 1.00 95.38 93 ALA A N 1
ATOM 743 C CA . ALA A 1 93 ? 4.909 -1.570 -9.946 1.00 95.38 93 ALA A CA 1
ATOM 744 C C . ALA A 1 93 ? 3.631 -2.424 -9.836 1.00 95.38 93 ALA A C 1
ATOM 746 O O . ALA A 1 93 ? 2.777 -2.149 -8.989 1.00 95.38 93 ALA A O 1
ATOM 747 N N . CYS A 1 94 ? 3.518 -3.505 -10.613 1.00 95.38 94 CYS A N 1
ATOM 748 C CA . CYS A 1 94 ? 2.384 -4.432 -10.580 1.00 95.38 94 CYS A CA 1
ATOM 749 C C . CYS A 1 94 ? 2.199 -5.075 -9.199 1.00 95.38 94 CYS A C 1
ATOM 751 O O . CYS A 1 94 ? 1.074 -5.150 -8.697 1.00 95.38 94 CYS A O 1
ATOM 753 N N . TRP A 1 95 ? 3.286 -5.484 -8.542 1.00 95.75 95 TRP A N 1
ATOM 754 C CA . TRP A 1 95 ? 3.234 -6.020 -7.183 1.00 95.75 95 TRP A CA 1
ATOM 75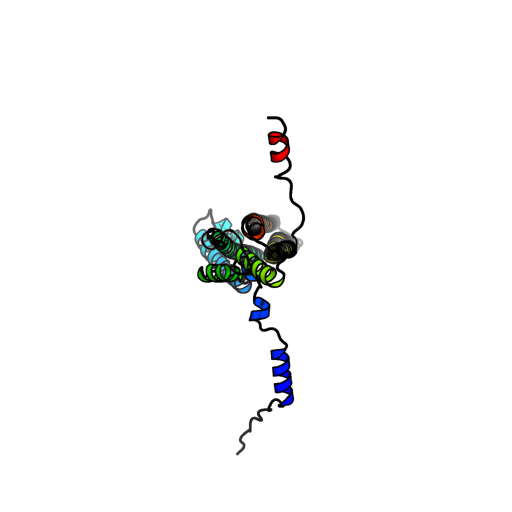5 C C . TRP A 1 95 ? 2.778 -4.956 -6.174 1.00 95.75 95 TRP A C 1
ATOM 757 O O . TRP A 1 95 ? 1.926 -5.228 -5.324 1.00 95.75 95 TRP A O 1
ATOM 767 N N . SER A 1 96 ? 3.251 -3.715 -6.303 1.00 96.25 96 SER A N 1
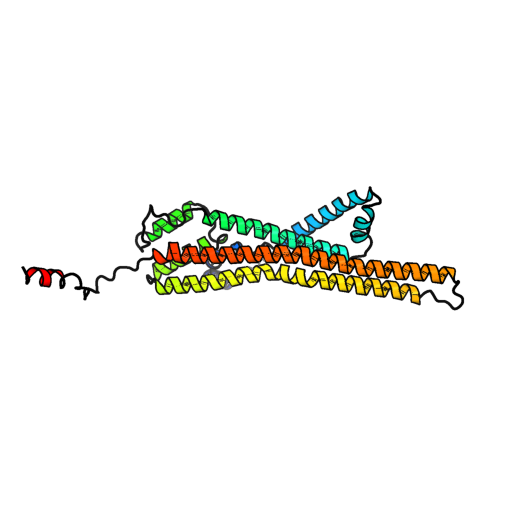ATOM 768 C CA . SER A 1 96 ? 2.785 -2.608 -5.459 1.00 96.25 96 SER A CA 1
ATOM 769 C C . SER A 1 96 ? 1.277 -2.379 -5.610 1.00 96.25 96 SER A C 1
ATOM 771 O O . SER A 1 96 ? 0.555 -2.324 -4.612 1.00 96.25 96 SER A O 1
ATOM 773 N N . PHE A 1 97 ? 0.766 -2.340 -6.844 1.00 95.75 97 PHE A N 1
ATOM 774 C CA . PHE A 1 97 ? -0.671 -2.218 -7.105 1.00 95.75 97 PHE A CA 1
ATOM 775 C C . PHE A 1 97 ? -1.474 -3.409 -6.576 1.00 95.75 97 PHE A C 1
ATOM 777 O O . PHE A 1 97 ? -2.564 -3.219 -6.032 1.00 95.75 97 PHE A O 1
ATOM 784 N N . ALA A 1 98 ? -0.929 -4.623 -6.667 1.00 95.00 98 ALA A N 1
ATOM 785 C CA . ALA A 1 98 ? -1.534 -5.812 -6.083 1.00 95.00 98 ALA A CA 1
ATOM 786 C C . ALA A 1 98 ? -1.699 -5.670 -4.560 1.00 95.00 98 ALA A C 1
ATOM 788 O O . ALA A 1 98 ? -2.787 -5.921 -4.037 1.00 95.00 98 ALA A O 1
ATOM 789 N N . ILE A 1 99 ? -0.667 -5.213 -3.843 1.00 94.56 99 ILE A N 1
ATOM 790 C CA . ILE A 1 99 ? -0.748 -4.975 -2.393 1.00 94.56 99 ILE A CA 1
ATOM 791 C C . ILE A 1 99 ? -1.796 -3.896 -2.079 1.00 94.56 99 ILE A C 1
ATOM 793 O O . ILE A 1 99 ? -2.656 -4.108 -1.219 1.00 94.56 99 ILE A O 1
ATOM 797 N N . LEU A 1 100 ? -1.777 -2.770 -2.801 1.00 95.38 100 LEU A N 1
ATOM 798 C CA . LEU A 1 100 ? -2.736 -1.677 -2.605 1.00 95.38 100 LEU A CA 1
ATOM 799 C C . LEU A 1 100 ? -4.184 -2.110 -2.857 1.00 95.38 100 LEU A C 1
ATOM 801 O O . LEU A 1 100 ? -5.085 -1.696 -2.127 1.00 95.38 100 LEU A O 1
ATOM 805 N N . TYR A 1 101 ? -4.426 -2.970 -3.848 1.00 94.88 101 TYR A N 1
ATOM 806 C CA . TYR A 1 101 ? -5.754 -3.517 -4.121 1.00 94.88 101 TYR A CA 1
ATOM 807 C C . TYR A 1 101 ? -6.302 -4.301 -2.921 1.00 94.88 101 TYR A C 1
ATOM 809 O O . TYR A 1 101 ? -7.440 -4.079 -2.492 1.00 94.88 101 TYR A O 1
ATOM 817 N N . PHE A 1 102 ? -5.485 -5.179 -2.335 1.00 93.88 102 PHE A N 1
ATOM 818 C CA . PHE A 1 102 ? -5.877 -5.938 -1.149 1.00 93.88 102 PHE A CA 1
ATOM 819 C C . PHE A 1 102 ? -6.086 -5.039 0.070 1.00 93.88 102 PHE A C 1
ATOM 821 O O . PHE A 1 102 ? -7.095 -5.196 0.761 1.00 93.88 102 PHE A O 1
ATOM 828 N N . LYS A 1 103 ? -5.195 -4.068 0.306 1.00 94.06 103 LYS A N 1
ATOM 829 C CA . LYS A 1 103 ? -5.371 -3.079 1.381 1.00 94.06 103 LYS A CA 1
ATOM 830 C C . LYS A 1 103 ? -6.670 -2.298 1.220 1.00 94.06 103 LYS A C 1
ATOM 832 O O . LYS A 1 103 ? -7.432 -2.185 2.174 1.00 94.06 103 LYS A O 1
ATOM 837 N N . ARG A 1 104 ? -7.012 -1.887 -0.006 1.00 94.50 104 ARG A N 1
ATOM 838 C CA . ARG A 1 104 ? -8.285 -1.209 -0.291 1.00 94.50 104 ARG A CA 1
ATOM 839 C C . ARG A 1 104 ? -9.498 -2.059 0.068 1.00 94.50 104 ARG A C 1
ATOM 841 O O . ARG A 1 104 ? -10.481 -1.533 0.582 1.00 94.50 104 ARG A O 1
ATOM 848 N N . LYS A 1 105 ? -9.451 -3.364 -0.216 1.00 93.50 105 LYS A N 1
ATOM 849 C CA . LYS A 1 105 ? -10.528 -4.293 0.150 1.00 93.50 105 LYS A CA 1
ATOM 850 C C . LYS A 1 105 ? -10.662 -4.410 1.671 1.00 93.50 105 LYS A C 1
ATOM 852 O O . LYS A 1 105 ? -11.780 -4.358 2.172 1.00 93.50 105 LYS A O 1
ATOM 857 N N . LYS A 1 106 ? -9.543 -4.525 2.394 1.00 92.00 106 LYS A N 1
ATOM 858 C CA . LYS A 1 106 ? -9.543 -4.591 3.863 1.00 92.00 106 LYS A CA 1
ATOM 859 C C . LYS A 1 106 ? -10.069 -3.308 4.492 1.00 92.00 106 LYS A C 1
ATOM 861 O O . LYS A 1 106 ? -10.981 -3.382 5.303 1.00 92.00 106 LYS A O 1
ATOM 866 N N . LEU A 1 107 ? -9.585 -2.151 4.046 1.00 93.62 107 LEU A N 1
ATOM 867 C CA . LEU A 1 107 ? -10.066 -0.846 4.496 1.00 93.62 107 LEU A CA 1
ATOM 868 C C . LEU A 1 107 ? -11.587 -0.716 4.329 1.00 93.62 107 LEU A C 1
ATOM 870 O O . LEU A 1 107 ? -12.283 -0.415 5.292 1.00 93.62 107 LEU A O 1
ATOM 874 N N . LYS A 1 108 ? -12.123 -1.048 3.146 1.00 92.38 108 LYS A N 1
ATOM 875 C CA . LYS A 1 108 ? -13.576 -1.036 2.907 1.00 92.38 108 LYS A CA 1
ATOM 876 C C . LYS A 1 108 ? -14.338 -1.990 3.823 1.00 92.38 108 LYS A C 1
ATOM 878 O O . LYS A 1 108 ? -15.403 -1.636 4.316 1.00 92.38 108 LYS A O 1
ATOM 883 N N . ASN A 1 109 ? -13.816 -3.195 4.054 1.00 90.69 109 ASN A N 1
ATOM 884 C CA . ASN A 1 109 ? -14.431 -4.126 4.999 1.00 90.69 109 ASN A CA 1
ATOM 885 C C . ASN A 1 109 ? -14.484 -3.529 6.412 1.00 90.69 109 ASN A C 1
ATOM 887 O O . ASN A 1 109 ? -15.510 -3.651 7.075 1.00 90.69 109 ASN A O 1
ATOM 891 N N . GLN A 1 110 ? -13.423 -2.851 6.853 1.00 91.31 110 GLN A N 1
ATOM 892 C CA . GLN A 1 110 ? -13.400 -2.205 8.162 1.00 91.31 110 GLN A CA 1
ATOM 893 C C . GLN A 1 110 ? -14.384 -1.035 8.254 1.00 91.31 110 GLN A C 1
ATOM 895 O O . GLN A 1 110 ? -15.139 -0.963 9.220 1.00 91.31 110 GLN A O 1
ATOM 900 N N . GLU A 1 111 ? -14.445 -0.175 7.236 1.00 90.62 111 GLU A N 1
ATOM 901 C CA . GLU A 1 111 ? -15.431 0.912 7.164 1.00 90.62 111 GLU A CA 1
ATOM 902 C C . GLU A 1 111 ? -16.869 0.381 7.203 1.00 90.62 111 GLU A C 1
ATOM 904 O O . GLU A 1 111 ? -17.713 0.937 7.905 1.00 90.62 111 GLU A O 1
ATOM 909 N N . ASN A 1 112 ? -17.145 -0.731 6.514 1.00 88.94 112 ASN A N 1
ATOM 910 C CA . ASN A 1 112 ? -18.461 -1.368 6.538 1.00 88.94 112 ASN A CA 1
ATOM 911 C C . ASN A 1 112 ? -18.842 -1.832 7.950 1.00 88.94 112 ASN A C 1
ATOM 913 O O . ASN A 1 112 ? -19.985 -1.644 8.354 1.00 88.94 112 ASN A O 1
ATOM 917 N N . VAL A 1 113 ? -17.906 -2.394 8.727 1.00 88.31 113 VAL A N 1
ATOM 918 C CA . VAL A 1 113 ? -18.169 -2.814 10.119 1.00 88.31 113 VAL A CA 1
ATOM 919 C C . VAL A 1 113 ? -18.593 -1.626 10.991 1.00 88.31 113 VAL A C 1
ATOM 921 O O . VAL A 1 113 ? -19.473 -1.778 11.836 1.00 88.31 113 VAL A O 1
ATOM 924 N N . MET A 1 114 ? -18.036 -0.434 10.755 1.00 87.50 114 MET A N 1
ATOM 925 C CA . MET A 1 114 ? -18.377 0.779 11.513 1.00 87.50 114 MET A CA 1
ATOM 926 C C . MET A 1 114 ? -19.803 1.287 11.260 1.00 87.50 114 MET A C 1
ATOM 928 O O . MET A 1 114 ? -20.320 2.070 12.051 1.00 87.50 114 MET A O 1
ATOM 932 N N . GLN A 1 115 ? -20.458 0.850 10.180 1.00 86.31 115 GLN A N 1
ATOM 933 C CA . GLN A 1 115 ? -21.844 1.227 9.878 1.00 86.31 115 GLN A CA 1
ATOM 934 C C . GLN A 1 115 ? -22.866 0.451 10.721 1.00 86.31 115 GLN A C 1
ATOM 936 O O . GLN A 1 115 ? -24.033 0.840 10.802 1.00 86.31 115 GLN A O 1
ATOM 941 N N . PHE A 1 116 ? -22.451 -0.651 11.353 1.00 86.44 116 PHE A N 1
ATOM 942 C CA . PHE A 1 116 ? -23.322 -1.451 12.205 1.00 86.44 116 PHE A CA 1
ATOM 943 C C . PHE A 1 116 ? -23.356 -0.895 13.628 1.00 86.44 116 PHE A C 1
ATOM 945 O O . PHE A 1 116 ? -22.354 -0.445 14.177 1.00 86.44 116 PHE A O 1
ATOM 952 N N . LYS A 1 117 ? -24.521 -0.992 14.276 1.00 83.06 117 LYS A N 1
ATOM 953 C CA . LYS A 1 117 ? -24.668 -0.665 15.700 1.00 83.06 117 LYS A CA 1
ATOM 954 C C . LYS A 1 117 ? -24.027 -1.765 16.554 1.00 83.06 117 LYS A C 1
ATOM 956 O O . LYS A 1 117 ? -24.698 -2.722 16.946 1.00 83.06 117 LYS A O 1
ATOM 961 N N . LEU A 1 118 ? -22.724 -1.635 16.813 1.00 83.19 118 LEU A N 1
ATOM 962 C CA . LEU A 1 118 ? -21.951 -2.604 17.603 1.00 83.19 118 LEU A CA 1
ATOM 963 C C . LEU A 1 118 ? -22.332 -2.574 19.088 1.00 83.19 118 LEU A C 1
ATOM 965 O O . LEU A 1 118 ? -22.392 -3.617 19.732 1.00 83.19 118 LEU A O 1
ATOM 969 N N . LEU A 1 119 ? -22.620 -1.383 19.617 1.00 84.31 119 LEU A N 1
ATOM 970 C CA . LEU A 1 119 ? -23.053 -1.163 20.997 1.00 84.31 119 LEU A CA 1
ATOM 971 C C . LEU A 1 119 ? -24.450 -0.539 20.981 1.00 84.31 119 LEU A C 1
ATOM 973 O O . LEU A 1 119 ? -24.578 0.679 21.118 1.00 84.31 119 LEU A O 1
ATOM 977 N N . PRO A 1 120 ? -25.509 -1.320 20.745 1.00 84.12 120 PRO A N 1
ATOM 978 C CA . PRO A 1 120 ? -26.825 -0.744 20.559 1.00 84.12 120 PRO A CA 1
ATOM 979 C C . PRO A 1 120 ? -27.397 -0.276 21.917 1.00 84.12 120 PRO A C 1
ATOM 981 O O . PRO A 1 120 ? -27.012 -0.761 22.984 1.00 84.12 120 PRO A O 1
ATOM 984 N N . GLU A 1 121 ? -28.225 0.767 21.892 1.00 81.94 121 GLU A N 1
ATOM 985 C CA . GLU A 1 121 ? -28.803 1.392 23.099 1.00 81.94 121 GLU A CA 1
ATOM 986 C C . GLU A 1 121 ? -30.056 0.660 23.605 1.00 81.94 121 GLU A C 1
ATOM 988 O O . GLU A 1 121 ? -30.491 0.887 24.730 1.00 81.94 121 GLU A O 1
ATOM 993 N N . ASP A 1 122 ? -30.608 -0.243 22.792 1.00 78.12 122 ASP A N 1
ATOM 994 C CA . ASP A 1 122 ? -31.752 -1.103 23.111 1.00 78.12 122 ASP A CA 1
ATOM 995 C C . ASP A 1 122 ? -31.437 -2.146 24.195 1.00 78.12 122 ASP A C 1
ATOM 997 O O . ASP A 1 122 ? -32.320 -2.498 24.972 1.00 78.12 122 ASP A O 1
ATOM 1001 N N . ILE A 1 123 ? -30.188 -2.620 24.273 1.00 78.31 123 ILE A N 1
ATOM 1002 C CA . ILE A 1 123 ? -29.726 -3.532 25.330 1.00 78.31 123 ILE A CA 1
ATOM 1003 C C . ILE A 1 123 ? -29.620 -2.778 26.660 1.00 78.31 123 ILE A C 1
ATOM 1005 O O . ILE A 1 123 ? -30.190 -3.187 27.668 1.00 78.31 123 ILE A O 1
ATOM 1009 N N . SER A 1 124 ? -28.851 -1.688 26.677 1.00 81.75 124 SER A N 1
ATOM 1010 C CA . SER A 1 124 ? -28.681 -0.814 27.840 1.00 81.75 124 SER A CA 1
ATOM 1011 C C . SER A 1 124 ? -27.917 0.444 27.440 1.00 81.75 124 SER A C 1
ATOM 1013 O O . SER A 1 124 ? -26.954 0.372 26.676 1.00 81.75 124 SER A O 1
ATOM 1015 N N . VAL A 1 125 ? -28.277 1.594 28.010 1.00 80.50 125 VAL A N 1
ATOM 1016 C CA . VAL A 1 125 ? -27.533 2.850 27.813 1.00 80.50 125 VAL A CA 1
ATOM 1017 C C . VAL A 1 125 ? -26.155 2.784 28.474 1.00 80.50 125 VAL A C 1
ATOM 1019 O O . VAL A 1 125 ? -25.173 3.196 27.871 1.00 80.50 125 VAL A O 1
ATOM 1022 N N . ASP A 1 126 ? -26.040 2.201 29.664 1.00 85.62 126 ASP A N 1
ATOM 1023 C CA . ASP A 1 126 ? -24.750 2.014 30.336 1.00 85.62 126 ASP A CA 1
ATOM 1024 C C . ASP A 1 126 ? -24.234 0.582 30.156 1.00 85.62 126 ASP A C 1
ATOM 1026 O O . ASP A 1 126 ? -25.013 -0.373 30.197 1.00 85.62 126 ASP A O 1
ATOM 1030 N N . ILE A 1 127 ? -22.920 0.421 30.036 1.00 85.06 127 ILE A N 1
ATOM 1031 C CA . ILE A 1 127 ? -22.211 -0.858 30.030 1.00 85.06 127 ILE A CA 1
ATOM 1032 C C . ILE A 1 127 ? -21.734 -1.136 31.460 1.00 85.06 127 ILE A C 1
ATOM 1034 O O . ILE A 1 127 ? -20.913 -0.403 32.016 1.00 85.06 127 ILE A O 1
ATOM 1038 N N . ARG A 1 128 ? -22.273 -2.200 32.049 1.00 84.56 128 ARG A N 1
ATOM 1039 C CA . ARG A 1 128 ? -22.026 -2.679 33.412 1.00 84.56 128 ARG A CA 1
ATOM 1040 C C . ARG A 1 128 ? -21.607 -4.152 33.357 1.00 84.56 128 ARG A C 1
ATOM 1042 O O . ARG A 1 128 ? -21.727 -4.807 32.326 1.00 84.56 128 ARG A O 1
ATOM 1049 N N . GLU A 1 129 ? -21.098 -4.690 34.460 1.00 79.75 129 GLU A N 1
ATOM 1050 C CA . GLU A 1 129 ? -20.653 -6.094 34.527 1.00 79.75 129 GLU A CA 1
ATOM 1051 C C . GLU A 1 129 ? -21.787 -7.094 34.229 1.00 79.75 129 GLU A C 1
ATOM 1053 O O . GLU A 1 129 ? -21.568 -8.110 33.572 1.00 79.75 129 GLU A O 1
ATOM 1058 N N . ASP A 1 130 ? -23.011 -6.781 34.654 1.00 82.00 130 ASP A N 1
ATOM 1059 C CA . ASP A 1 130 ? -24.201 -7.622 34.503 1.00 82.00 130 ASP A CA 1
ATOM 1060 C C . ASP A 1 130 ? -24.691 -7.737 33.049 1.00 82.00 130 ASP A C 1
ATOM 1062 O O . ASP A 1 130 ? -25.169 -8.793 32.629 1.00 82.00 130 ASP A O 1
ATOM 1066 N N . ASN A 1 131 ? -24.551 -6.672 32.256 1.00 84.19 131 ASN A N 1
ATOM 1067 C CA . ASN A 1 131 ? -25.017 -6.625 30.867 1.00 84.19 131 ASN A CA 1
ATOM 1068 C C . ASN A 1 131 ? -23.906 -6.841 29.825 1.00 84.19 131 ASN A C 1
ATOM 1070 O O . ASN A 1 131 ? -24.194 -7.046 28.644 1.00 84.19 131 ASN A O 1
ATOM 1074 N N . MET A 1 132 ? -22.641 -6.874 30.250 1.00 82.31 132 MET A N 1
ATOM 1075 C CA . MET A 1 132 ? -21.474 -7.030 29.379 1.00 82.31 132 MET A CA 1
ATOM 1076 C C . MET A 1 132 ? -21.534 -8.284 28.496 1.00 82.31 132 MET A C 1
ATOM 1078 O O . MET A 1 132 ? -21.198 -8.239 27.310 1.00 82.31 132 MET A O 1
ATOM 1082 N N . ALA A 1 133 ? -22.023 -9.398 29.047 1.00 85.50 133 ALA A N 1
ATOM 1083 C CA . ALA A 1 133 ? -22.187 -10.647 28.305 1.00 85.50 133 ALA A CA 1
ATOM 1084 C C . ALA A 1 133 ? -23.186 -10.516 27.138 1.00 85.50 133 ALA A C 1
ATOM 1086 O O . ALA A 1 133 ? -23.020 -11.168 26.105 1.00 85.50 133 ALA A O 1
ATOM 1087 N N . GLN A 1 134 ? -24.196 -9.650 27.271 1.00 86.06 134 GLN A N 1
ATOM 1088 C CA . GLN A 1 134 ? -25.203 -9.416 26.234 1.00 86.06 134 GLN A CA 1
ATOM 1089 C C . GLN A 1 134 ? -24.608 -8.632 25.059 1.00 86.06 134 GLN A C 1
ATOM 1091 O O . GLN A 1 134 ? -24.824 -9.007 23.906 1.00 86.06 134 GLN A O 1
ATOM 1096 N N . PHE A 1 135 ? -23.780 -7.618 25.337 1.00 85.31 135 PHE A N 1
ATOM 1097 C CA . PHE A 1 135 ? -23.023 -6.903 24.302 1.00 85.31 135 PHE A CA 1
ATOM 1098 C C . PHE A 1 135 ? -22.062 -7.835 23.560 1.00 85.31 135 PHE A C 1
ATOM 1100 O O . PHE A 1 135 ? -22.024 -7.830 22.329 1.00 85.31 135 PHE A O 1
ATOM 1107 N N . TYR A 1 136 ? -21.346 -8.700 24.288 1.00 84.62 136 TYR A N 1
ATOM 1108 C CA . TYR A 1 136 ? -20.461 -9.695 23.679 1.00 84.62 136 TYR A CA 1
ATOM 1109 C C . TYR A 1 136 ? -21.227 -10.640 22.737 1.00 84.62 136 TYR A C 1
ATOM 1111 O O . TYR A 1 136 ? -20.804 -10.884 21.603 1.00 84.62 136 TYR A O 1
ATOM 1119 N N . ALA A 1 137 ? -22.383 -11.147 23.179 1.00 86.56 137 ALA A N 1
ATOM 1120 C CA . ALA A 1 137 ? -23.229 -12.029 22.381 1.00 86.56 137 ALA A CA 1
ATOM 1121 C C . ALA A 1 137 ? -23.811 -11.326 21.142 1.00 86.56 137 ALA A C 1
ATOM 1123 O O . ALA A 1 137 ? -23.846 -11.925 20.066 1.00 86.56 137 ALA A O 1
ATOM 1124 N N . HIS A 1 138 ? -24.223 -10.060 21.268 1.00 87.56 138 HIS A N 1
ATOM 1125 C CA . HIS A 1 138 ? -24.739 -9.259 20.154 1.00 87.56 138 HIS A CA 1
ATOM 1126 C C . HIS A 1 138 ? -23.688 -9.056 19.066 1.00 87.56 138 HIS A C 1
ATOM 1128 O O . HIS A 1 138 ? -23.948 -9.368 17.904 1.00 87.56 138 HIS A O 1
ATOM 1134 N N . ILE A 1 139 ? -22.480 -8.620 19.437 1.00 86.19 139 ILE A N 1
ATOM 1135 C CA . ILE A 1 139 ? -21.392 -8.410 18.471 1.00 86.19 139 ILE A CA 1
ATOM 1136 C C . ILE A 1 139 ? -21.037 -9.733 17.781 1.00 86.19 139 ILE A C 1
ATOM 1138 O O . ILE A 1 139 ? -20.889 -9.775 16.561 1.00 86.19 139 ILE A O 1
ATOM 1142 N N . LYS A 1 140 ? -20.991 -10.844 18.528 1.00 85.06 140 LYS A N 1
ATOM 1143 C CA . LYS A 1 140 ? -20.743 -12.173 17.953 1.00 85.06 140 LYS A CA 1
ATOM 1144 C C . LYS A 1 140 ? -21.853 -12.621 16.992 1.00 85.06 140 LYS A C 1
ATOM 1146 O O . LYS A 1 140 ? -21.565 -13.300 16.009 1.00 85.06 140 LYS A O 1
ATOM 1151 N N . ARG A 1 141 ? -23.110 -12.224 17.232 1.00 86.81 141 ARG A N 1
ATOM 1152 C CA . ARG A 1 141 ? -24.252 -12.523 16.349 1.00 86.81 141 ARG A CA 1
ATOM 1153 C C . ARG A 1 141 ? -24.162 -11.808 15.000 1.00 86.81 141 ARG A C 1
ATOM 1155 O O . ARG A 1 141 ? -24.718 -12.309 14.029 1.00 86.81 141 ARG A O 1
ATOM 1162 N N . LEU A 1 142 ? -23.461 -10.675 14.921 1.00 84.00 142 LEU A N 1
ATOM 1163 C CA . LEU A 1 142 ? -23.240 -9.965 13.657 1.00 84.00 142 LEU A CA 1
ATOM 1164 C C . LEU A 1 142 ? -22.343 -10.751 12.684 1.00 84.00 142 LEU A C 1
ATOM 1166 O O . LEU A 1 142 ? -22.342 -10.458 11.494 1.00 84.00 142 LEU A O 1
ATOM 1170 N N . GLY A 1 143 ? -21.613 -11.764 13.167 1.00 82.69 143 GLY A N 1
ATOM 1171 C CA . GLY A 1 143 ? -20.852 -12.687 12.321 1.00 82.69 143 GLY A CA 1
ATOM 1172 C C . GLY A 1 143 ? -19.569 -12.106 11.723 1.00 82.69 143 GLY A C 1
ATOM 1173 O O . GLY A 1 143 ? -18.968 -12.741 10.860 1.00 82.69 143 GLY A O 1
ATOM 1174 N N . PHE A 1 144 ? -19.136 -10.924 12.165 1.00 84.81 144 PHE A N 1
ATOM 1175 C CA . PHE A 1 144 ? -17.861 -10.343 11.751 1.00 84.81 144 PHE A CA 1
ATOM 1176 C C . PHE A 1 144 ? -16.683 -11.030 12.445 1.00 84.81 144 PHE A C 1
ATOM 1178 O O . PHE A 1 144 ? -16.753 -11.354 13.633 1.00 84.81 144 PHE A O 1
ATOM 1185 N N . ASP A 1 145 ? -15.580 -11.208 11.717 1.00 81.62 145 ASP A N 1
ATOM 1186 C CA . ASP A 1 145 ? -14.327 -11.657 12.317 1.00 81.62 145 ASP A CA 1
ATOM 1187 C C . ASP A 1 145 ? -13.677 -10.497 13.084 1.00 81.62 145 ASP A C 1
ATOM 1189 O O . ASP A 1 145 ? -13.334 -9.456 12.518 1.00 81.62 145 ASP A O 1
ATOM 1193 N N . GLN A 1 146 ? -13.490 -10.687 14.391 1.00 81.00 146 GLN A N 1
ATOM 1194 C CA . GLN A 1 146 ? -12.826 -9.719 15.262 1.00 81.00 146 GLN A CA 1
ATOM 1195 C C . GLN A 1 146 ? -11.413 -9.361 14.773 1.00 81.00 146 GLN A C 1
ATOM 1197 O O . GLN A 1 146 ? -11.009 -8.208 14.901 1.00 81.00 146 GLN A O 1
ATOM 1202 N N . ARG A 1 147 ? -10.678 -10.314 14.178 1.00 80.56 147 ARG A N 1
ATOM 1203 C CA . ARG A 1 147 ? -9.274 -10.140 13.759 1.00 80.56 147 ARG A CA 1
ATOM 1204 C C . ARG A 1 147 ? -9.126 -9.270 12.514 1.00 80.56 147 ARG A C 1
ATOM 1206 O O . ARG A 1 147 ? -8.035 -8.775 12.241 1.00 80.56 147 ARG A O 1
ATOM 1213 N N . GLU A 1 148 ? -10.206 -9.095 11.757 1.00 84.75 148 GLU A N 1
ATOM 1214 C CA . GLU A 1 148 ? -10.219 -8.297 10.530 1.00 84.75 148 GLU A CA 1
ATOM 1215 C C . GLU A 1 148 ? -10.621 -6.833 10.769 1.00 84.75 148 GLU A C 1
ATOM 1217 O O . GLU A 1 148 ? -10.586 -6.035 9.834 1.00 84.75 148 GLU A O 1
ATOM 1222 N N . SER A 1 149 ? -10.972 -6.454 12.005 1.00 90.44 149 SER A N 1
ATOM 1223 C CA . SER A 1 149 ? -11.413 -5.100 12.354 1.00 90.44 149 SER A CA 1
ATOM 1224 C C . SER A 1 149 ? -10.704 -4.576 13.602 1.00 90.44 149 SER A C 1
ATOM 1226 O O . SER A 1 149 ? -10.820 -5.153 14.689 1.00 90.44 149 SER A O 1
ATOM 1228 N N . PHE A 1 150 ? -10.029 -3.428 13.466 1.00 92.50 150 PHE A N 1
ATOM 1229 C CA . PHE A 1 150 ? -9.436 -2.720 14.607 1.00 92.50 150 PHE A CA 1
ATOM 1230 C C . PHE A 1 150 ? -10.495 -2.365 15.656 1.00 92.50 150 PHE A C 1
ATOM 1232 O O . PHE A 1 150 ? -10.286 -2.590 16.847 1.00 92.50 150 PHE A O 1
ATOM 1239 N N . LEU A 1 151 ? -11.670 -1.904 15.213 1.00 92.69 151 LEU A N 1
ATOM 1240 C CA . LEU A 1 151 ? -12.766 -1.519 16.099 1.00 92.69 151 LEU A CA 1
ATOM 1241 C C . LEU A 1 151 ? -13.271 -2.687 16.948 1.00 92.69 151 LEU A C 1
ATOM 1243 O O . LEU A 1 151 ? -13.365 -2.568 18.168 1.00 92.69 151 LEU A O 1
ATOM 1247 N N . LEU A 1 152 ? -13.563 -3.829 16.318 1.00 91.19 152 LEU A N 1
ATOM 1248 C CA . LEU A 1 152 ? -14.039 -5.009 17.043 1.00 91.19 152 LEU A CA 1
ATOM 1249 C C . LEU A 1 152 ? -12.988 -5.514 18.025 1.00 91.19 152 LEU A C 1
ATOM 1251 O O . LEU A 1 152 ? -13.318 -5.793 19.176 1.00 91.19 152 LEU A O 1
ATOM 1255 N N . THR A 1 153 ? -11.724 -5.582 17.598 1.00 91.06 153 THR A N 1
ATOM 1256 C CA . THR A 1 153 ? -10.625 -5.989 18.480 1.00 91.06 153 THR A CA 1
ATOM 1257 C C . THR A 1 153 ? -10.516 -5.066 19.696 1.00 91.06 153 THR A C 1
ATOM 1259 O O . THR A 1 153 ? -10.421 -5.567 20.818 1.00 91.06 153 THR A O 1
ATOM 1262 N N . ARG A 1 154 ? -10.583 -3.737 19.513 1.00 91.38 154 ARG A N 1
ATOM 1263 C CA . ARG A 1 154 ? -10.536 -2.773 20.626 1.00 91.38 154 ARG A CA 1
ATOM 1264 C C . ARG A 1 154 ? -11.731 -2.904 21.561 1.00 91.38 154 ARG A C 1
ATOM 1266 O O . ARG A 1 154 ? -11.527 -2.962 22.769 1.00 91.38 154 ARG A O 1
ATOM 1273 N N . ILE A 1 155 ? -12.951 -3.018 21.034 1.00 91.94 155 ILE A N 1
ATOM 1274 C CA . ILE A 1 155 ? -14.155 -3.189 21.862 1.00 91.94 155 ILE A CA 1
ATOM 1275 C C . ILE A 1 155 ? -14.065 -4.485 22.671 1.00 91.94 155 ILE A C 1
ATOM 1277 O O . ILE A 1 155 ? -14.278 -4.462 23.879 1.00 91.94 155 ILE A O 1
ATOM 1281 N N . PHE A 1 156 ? -13.710 -5.613 22.049 1.00 90.12 156 PHE A N 1
ATOM 1282 C CA . PHE A 1 156 ? -13.597 -6.885 22.766 1.00 90.12 156 PHE A CA 1
ATOM 1283 C C . PHE A 1 156 ? -12.495 -6.866 23.827 1.00 90.12 156 PHE A C 1
ATOM 1285 O O . PHE A 1 156 ? -12.738 -7.320 24.944 1.00 90.12 156 PHE A O 1
ATOM 1292 N N . ARG A 1 157 ? -11.317 -6.307 23.513 1.00 89.25 157 ARG A N 1
ATOM 1293 C CA . ARG A 1 157 ? -10.232 -6.131 24.492 1.00 89.25 157 ARG A CA 1
ATOM 1294 C C . ARG A 1 157 ? -10.656 -5.224 25.644 1.00 89.25 157 ARG A C 1
ATOM 1296 O O . ARG A 1 157 ? -10.420 -5.570 26.795 1.00 89.25 157 ARG A O 1
ATOM 1303 N N . GLY A 1 158 ? -11.323 -4.110 25.347 1.00 90.94 158 GLY A N 1
ATOM 1304 C CA . GLY A 1 158 ? -11.833 -3.180 26.350 1.00 90.94 158 GLY A CA 1
ATOM 1305 C C . GLY A 1 158 ? -12.891 -3.813 27.256 1.00 90.94 158 GLY A C 1
ATOM 1306 O O . GLY A 1 158 ? -12.818 -3.664 28.472 1.00 90.94 158 GLY A O 1
ATOM 1307 N N . LEU A 1 159 ? -13.839 -4.568 26.687 1.00 89.88 159 LEU A N 1
ATOM 1308 C CA . LEU A 1 159 ? -14.854 -5.305 27.447 1.00 89.88 159 LEU A CA 1
ATOM 1309 C C . LEU A 1 159 ? -14.207 -6.363 28.352 1.00 89.88 159 LEU A C 1
ATOM 1311 O O . LEU A 1 159 ? -14.496 -6.408 29.544 1.00 89.88 159 LEU A O 1
ATOM 1315 N N . GLU A 1 160 ? -13.297 -7.188 27.824 1.00 88.69 160 GLU A N 1
ATOM 1316 C CA . GLU A 1 160 ? -12.603 -8.211 28.620 1.00 88.69 160 GLU A CA 1
ATOM 1317 C C . GLU A 1 160 ? -11.776 -7.567 29.744 1.00 88.69 160 GLU A C 1
ATOM 1319 O O . GLU A 1 160 ? -11.878 -7.982 30.899 1.00 88.69 160 GLU A O 1
ATOM 1324 N N . HIS A 1 161 ? -11.030 -6.502 29.440 1.00 89.69 161 HIS A N 1
ATOM 1325 C CA . HIS A 1 161 ? -10.232 -5.780 30.426 1.00 89.69 161 HIS A CA 1
ATOM 1326 C C . HIS A 1 161 ? -11.102 -5.177 31.536 1.00 89.69 161 HIS A C 1
ATOM 1328 O O . HIS A 1 161 ? -10.820 -5.376 32.721 1.00 89.69 161 HIS A O 1
ATOM 1334 N N . PHE A 1 162 ? -12.200 -4.512 31.171 1.00 89.81 162 PHE A N 1
ATOM 1335 C CA . PHE A 1 162 ? -13.123 -3.931 32.139 1.00 89.81 162 PHE A CA 1
ATOM 1336 C C . PHE A 1 162 ? -13.838 -4.992 32.982 1.00 89.81 162 PHE A C 1
ATOM 1338 O O . PHE A 1 162 ? -14.005 -4.789 34.181 1.00 89.81 162 PHE A O 1
ATOM 1345 N N . SER A 1 163 ? -14.196 -6.147 32.405 1.00 86.62 163 SER A N 1
ATOM 1346 C CA . SER A 1 163 ? -14.845 -7.241 33.147 1.00 86.62 163 SER A CA 1
ATOM 1347 C C . SER A 1 163 ? -13.996 -7.751 34.320 1.00 86.62 163 SER A C 1
ATOM 1349 O O . SER A 1 163 ? -14.531 -8.142 35.356 1.00 86.62 163 SER A O 1
ATOM 1351 N N . VAL A 1 164 ? -12.666 -7.698 34.178 1.00 87.06 164 VAL A N 1
ATOM 1352 C CA . VAL A 1 164 ? -11.715 -8.160 35.194 1.00 87.06 164 VAL A CA 1
ATOM 1353 C C . VAL A 1 164 ? -11.306 -7.030 36.138 1.00 87.06 164 VAL A C 1
ATOM 1355 O O . VAL A 1 164 ? -11.297 -7.223 37.352 1.00 87.06 164 VAL A O 1
ATOM 1358 N N . ARG A 1 165 ? -10.941 -5.859 35.599 1.00 87.62 165 ARG A N 1
ATOM 1359 C CA . ARG A 1 165 ? -10.379 -4.742 36.379 1.00 87.62 165 ARG A CA 1
ATOM 1360 C C . ARG A 1 165 ? -11.429 -3.845 37.017 1.00 87.62 165 ARG A C 1
ATOM 1362 O O . ARG A 1 165 ? -11.166 -3.279 38.071 1.00 87.62 165 ARG A O 1
ATOM 1369 N N . LYS A 1 166 ? -12.602 -3.718 36.389 1.00 86.88 166 LYS A N 1
ATOM 1370 C CA . LYS A 1 166 ? -13.740 -2.899 36.845 1.00 86.88 166 LYS A CA 1
ATOM 1371 C C . LYS A 1 166 ? -13.392 -1.426 37.098 1.00 86.88 166 LYS A C 1
ATOM 1373 O O . LYS A 1 166 ? -14.063 -0.761 37.878 1.00 86.88 166 LYS A O 1
ATOM 1378 N N . ASN A 1 167 ? -12.349 -0.936 36.432 1.00 89.00 167 ASN A N 1
ATOM 1379 C CA . ASN A 1 167 ? -11.827 0.418 36.554 1.00 89.00 167 ASN A CA 1
ATOM 1380 C C . ASN A 1 167 ? -11.880 1.097 35.180 1.00 89.00 167 ASN A C 1
ATOM 1382 O O . ASN A 1 167 ? -11.357 0.570 34.188 1.00 89.00 167 ASN A O 1
ATOM 1386 N N . HIS A 1 168 ? -12.543 2.250 35.123 1.00 89.38 168 HIS A N 1
ATOM 1387 C CA . HIS A 1 168 ? -12.708 3.022 33.898 1.00 89.38 168 HIS A CA 1
ATOM 1388 C C . HIS A 1 168 ? -11.366 3.574 33.401 1.00 89.38 168 HIS A C 1
ATOM 1390 O O . HIS A 1 168 ? -11.025 3.387 32.233 1.00 89.38 168 HIS A O 1
ATOM 1396 N N . THR A 1 169 ? -10.588 4.201 34.286 1.00 90.75 169 THR A N 1
ATOM 1397 C CA . THR A 1 169 ? -9.303 4.836 33.952 1.00 90.75 169 THR A CA 1
ATOM 1398 C C . THR A 1 169 ? -8.307 3.819 33.407 1.00 90.75 169 THR A C 1
ATOM 1400 O O . THR A 1 169 ? -7.741 4.028 32.339 1.00 90.75 169 THR A O 1
ATOM 1403 N N . GLU A 1 170 ? -8.172 2.659 34.061 1.00 91.50 170 GLU A N 1
ATOM 1404 C CA . GLU A 1 170 ? -7.280 1.597 33.570 1.00 91.50 170 GLU A CA 1
ATOM 1405 C C . GLU A 1 170 ? -7.708 1.063 32.193 1.00 91.50 170 GLU A C 1
ATOM 1407 O O . GLU A 1 170 ? -6.871 0.675 31.380 1.00 91.50 170 GLU A O 1
ATOM 1412 N N . THR A 1 171 ? -9.014 1.033 31.910 1.00 92.62 171 THR A N 1
ATOM 1413 C CA . THR A 1 171 ? -9.527 0.596 30.604 1.00 92.62 171 THR A CA 1
ATOM 1414 C C . THR A 1 171 ? -9.253 1.637 29.520 1.00 92.62 171 THR A C 1
ATOM 1416 O O . THR A 1 171 ? -8.882 1.268 28.407 1.00 92.62 171 THR A O 1
ATOM 1419 N N . ALA A 1 172 ? -9.378 2.926 29.840 1.00 92.75 172 ALA A N 1
ATOM 1420 C CA . ALA A 1 172 ? -9.013 4.008 28.932 1.00 92.75 172 ALA A CA 1
ATOM 1421 C C . ALA A 1 172 ? -7.510 3.987 28.597 1.00 92.75 172 ALA A C 1
ATOM 1423 O O . ALA A 1 172 ? -7.146 4.053 27.422 1.00 92.75 172 ALA A O 1
ATOM 1424 N N . ASP A 1 173 ? -6.646 3.798 29.599 1.00 94.00 173 ASP A N 1
ATOM 1425 C CA . ASP A 1 173 ? -5.195 3.683 29.403 1.00 94.00 173 ASP A CA 1
ATOM 1426 C C . ASP A 1 173 ? -4.826 2.462 28.544 1.00 94.00 173 ASP A C 1
ATOM 1428 O O . ASP A 1 173 ? -3.995 2.556 27.635 1.00 94.00 173 ASP A O 1
ATOM 1432 N N . MET A 1 174 ? -5.488 1.322 28.773 1.00 93.88 174 MET A N 1
ATOM 1433 C CA . MET A 1 174 ? -5.317 0.120 27.953 1.00 93.88 174 MET A CA 1
ATOM 1434 C C . MET A 1 174 ? -5.707 0.369 26.488 1.00 93.88 174 MET A C 1
ATOM 1436 O O . MET A 1 174 ? -4.951 0.006 25.584 1.00 93.88 174 MET A O 1
ATOM 1440 N N . LEU A 1 175 ? -6.849 1.018 26.233 1.00 93.88 175 LEU A N 1
ATOM 1441 C CA . LEU A 1 175 ? -7.289 1.336 24.870 1.00 93.88 175 LEU A CA 1
ATOM 1442 C C . LEU A 1 175 ? -6.361 2.332 24.175 1.00 93.88 175 LEU A C 1
ATOM 1444 O O . LEU A 1 175 ? -6.105 2.181 22.981 1.00 93.88 175 LEU A O 1
ATOM 1448 N N . LYS A 1 176 ? -5.814 3.302 24.913 1.00 94.44 176 LYS A N 1
ATOM 1449 C CA . LYS A 1 176 ? -4.804 4.222 24.387 1.00 94.44 176 LYS A CA 1
ATOM 1450 C C . LYS A 1 176 ? -3.545 3.474 23.949 1.00 94.44 176 LYS A C 1
ATOM 1452 O O . LYS A 1 176 ? -3.095 3.656 22.821 1.00 94.44 176 LYS A O 1
ATOM 1457 N N . SER A 1 177 ? -3.027 2.578 24.792 1.00 94.44 177 SER A N 1
ATOM 1458 C CA . SER A 1 177 ? -1.894 1.718 24.423 1.00 94.44 177 SER A CA 1
ATOM 1459 C C . SER A 1 177 ? -2.217 0.855 23.198 1.00 94.44 177 SER A C 1
ATOM 1461 O O . SER A 1 177 ? -1.383 0.691 22.309 1.00 94.44 177 SER A O 1
ATOM 1463 N N . GLN A 1 178 ? -3.452 0.357 23.094 1.00 92.50 178 GLN A N 1
ATOM 1464 C CA . GLN A 1 178 ? -3.888 -0.391 21.920 1.00 92.50 178 GLN A CA 1
ATOM 1465 C C . GLN A 1 178 ? -3.914 0.454 20.647 1.00 92.50 178 GLN A C 1
ATOM 1467 O O . GLN A 1 178 ? -3.595 -0.063 19.577 1.00 92.50 178 GLN A O 1
ATOM 1472 N N . SER A 1 179 ? -4.269 1.735 20.751 1.00 94.94 179 SER A N 1
ATOM 1473 C CA . SER A 1 179 ? -4.240 2.638 19.605 1.00 94.94 179 SER A CA 1
ATOM 1474 C C . SER A 1 179 ? -2.833 2.823 19.045 1.00 94.94 179 SER A C 1
ATOM 1476 O O . SER A 1 179 ? -2.624 2.669 17.841 1.00 94.94 179 SER A O 1
ATOM 1478 N N . GLU A 1 180 ? -1.847 3.020 19.920 1.00 94.75 180 GLU A N 1
ATOM 1479 C CA . GLU A 1 180 ? -0.436 3.130 19.534 1.00 94.75 180 GLU A CA 1
ATOM 1480 C C . GLU A 1 180 ? 0.083 1.841 18.865 1.00 94.75 180 GLU A C 1
ATOM 1482 O O . GLU A 1 180 ? 0.816 1.889 17.869 1.00 94.75 180 GLU A O 1
ATOM 1487 N N . ILE A 1 181 ? -0.342 0.674 19.364 1.00 92.94 181 ILE A N 1
ATOM 1488 C CA . ILE A 1 181 ? -0.014 -0.630 18.768 1.00 92.94 181 ILE A CA 1
ATOM 1489 C C . ILE A 1 181 ? -0.625 -0.757 17.366 1.00 92.94 181 ILE A C 1
ATOM 1491 O O . ILE A 1 181 ? 0.063 -1.167 16.431 1.00 92.94 181 ILE A O 1
ATOM 1495 N N . ASP A 1 182 ? -1.892 -0.378 17.193 1.00 93.75 182 ASP A N 1
ATOM 1496 C CA . ASP A 1 182 ? -2.573 -0.439 15.895 1.00 93.75 182 ASP A CA 1
ATOM 1497 C C . ASP A 1 182 ? -1.948 0.517 14.868 1.00 93.75 182 ASP A C 1
ATOM 1499 O O . ASP A 1 182 ? -1.741 0.123 13.719 1.00 93.75 182 ASP A O 1
ATOM 1503 N N . ALA A 1 183 ? -1.566 1.729 15.283 1.00 94.06 183 ALA A N 1
ATOM 1504 C CA . ALA A 1 183 ? -0.846 2.678 14.433 1.00 94.06 183 ALA A CA 1
ATOM 1505 C C . ALA A 1 183 ? 0.507 2.114 13.971 1.00 94.06 183 ALA A C 1
ATOM 1507 O O . ALA A 1 183 ? 0.838 2.156 12.783 1.00 94.06 183 ALA A O 1
ATOM 1508 N N . THR A 1 184 ? 1.258 1.497 14.888 1.00 93.88 184 THR A N 1
ATOM 1509 C CA . THR A 1 184 ? 2.536 0.840 14.571 1.00 93.88 184 THR A CA 1
ATOM 1510 C C . THR A 1 184 ? 2.348 -0.338 13.608 1.00 93.88 184 THR A C 1
ATOM 1512 O O . THR A 1 184 ? 3.166 -0.545 12.707 1.00 93.88 184 THR A O 1
ATOM 1515 N N . MET A 1 185 ? 1.264 -1.108 13.755 1.00 91.75 185 MET A N 1
ATOM 1516 C CA . MET A 1 185 ? 0.932 -2.205 12.838 1.00 91.75 185 MET A CA 1
ATOM 1517 C C . MET A 1 185 ? 0.589 -1.706 11.434 1.00 91.75 185 MET A C 1
ATOM 1519 O O . MET A 1 185 ? 1.047 -2.301 10.453 1.00 91.75 185 MET A O 1
ATOM 1523 N N . VAL A 1 186 ? -0.182 -0.618 11.324 1.00 93.88 186 VAL A N 1
ATOM 1524 C CA . VAL A 1 186 ? -0.457 0.029 10.035 1.00 93.88 186 VAL A CA 1
ATOM 1525 C C . VAL A 1 186 ? 0.856 0.464 9.395 1.00 93.88 186 VAL A C 1
ATOM 1527 O O . VAL A 1 186 ? 1.133 0.011 8.287 1.00 93.88 186 VAL A O 1
ATOM 1530 N N . ASP A 1 187 ? 1.720 1.212 10.085 1.00 92.94 187 ASP A N 1
ATOM 1531 C CA . ASP A 1 187 ? 2.999 1.662 9.511 1.00 92.94 187 ASP A CA 1
ATOM 1532 C C . ASP A 1 187 ? 3.892 0.490 9.059 1.00 92.94 187 ASP A C 1
ATOM 1534 O O . ASP A 1 187 ? 4.393 0.468 7.928 1.00 92.94 187 ASP A O 1
ATOM 1538 N N . SER A 1 188 ? 3.993 -0.547 9.895 1.00 92.06 188 SER A N 1
ATOM 1539 C CA . SER A 1 188 ? 4.763 -1.763 9.600 1.00 92.06 188 SER A CA 1
ATOM 1540 C C . SER A 1 188 ? 4.268 -2.476 8.337 1.00 92.06 188 SER A C 1
ATOM 1542 O O . SER A 1 188 ? 5.060 -3.030 7.572 1.00 92.06 188 SER A O 1
ATOM 1544 N N . SER A 1 189 ? 2.961 -2.439 8.067 1.00 93.06 189 SER A N 1
ATOM 1545 C CA . SER A 1 189 ? 2.372 -3.082 6.889 1.00 93.06 189 SER A CA 1
ATOM 1546 C C . SER A 1 189 ? 2.765 -2.422 5.555 1.00 93.06 189 SER A C 1
ATOM 1548 O O . SER A 1 189 ? 2.651 -3.060 4.506 1.00 93.06 189 SER A O 1
ATOM 1550 N N . TYR A 1 190 ? 3.254 -1.174 5.578 1.00 94.25 190 TYR A N 1
ATOM 1551 C CA . TYR A 1 190 ? 3.690 -0.430 4.389 1.00 94.25 190 TYR A CA 1
ATOM 1552 C C . TYR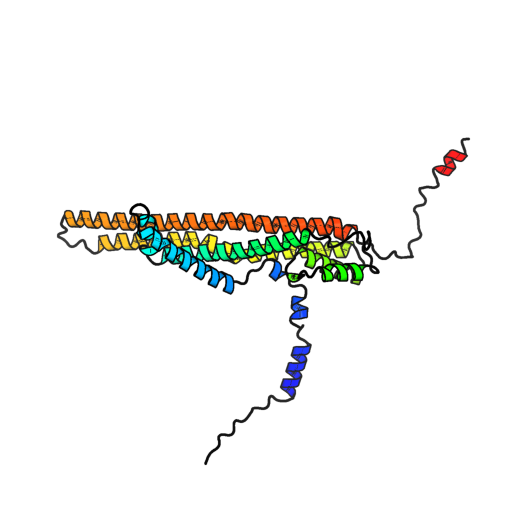 A 1 190 ? 5.183 -0.566 4.083 1.00 94.25 190 TYR A C 1
ATOM 1554 O O . TYR A 1 190 ? 5.615 -0.137 3.012 1.00 94.25 190 TYR A O 1
ATOM 1562 N N . VAL A 1 191 ? 5.974 -1.180 4.972 1.00 93.88 191 VAL A N 1
ATOM 1563 C CA . VAL A 1 191 ? 7.441 -1.265 4.844 1.00 93.88 191 VAL A CA 1
ATOM 1564 C C . VAL A 1 191 ? 7.873 -1.789 3.473 1.00 93.88 191 VAL A C 1
ATOM 1566 O O . VAL A 1 191 ? 8.720 -1.174 2.832 1.00 93.88 191 VAL A O 1
ATOM 1569 N N . LEU A 1 192 ? 7.262 -2.869 2.971 1.00 92.75 192 LEU A N 1
ATOM 1570 C CA . LEU A 1 192 ? 7.652 -3.430 1.671 1.00 92.75 192 LEU A CA 1
ATOM 1571 C C . LEU A 1 192 ? 7.362 -2.476 0.501 1.00 92.75 192 LEU A C 1
ATOM 1573 O O . LEU A 1 192 ? 8.219 -2.296 -0.358 1.00 92.75 192 LEU A O 1
ATOM 1577 N N . ILE A 1 193 ? 6.185 -1.841 0.463 1.00 94.62 193 ILE A N 1
ATOM 1578 C CA . ILE A 1 193 ? 5.866 -0.893 -0.617 1.00 94.62 193 ILE A CA 1
ATOM 1579 C C . ILE A 1 193 ? 6.795 0.326 -0.542 1.00 94.62 193 ILE A C 1
ATOM 1581 O O . ILE A 1 193 ? 7.264 0.794 -1.575 1.00 94.62 193 ILE A O 1
ATOM 1585 N N . LYS A 1 194 ? 7.126 0.811 0.663 1.00 95.31 194 LYS A N 1
ATOM 1586 C CA . LYS A 1 194 ? 8.112 1.891 0.848 1.00 95.31 194 LYS A CA 1
ATOM 1587 C C . LYS A 1 194 ? 9.481 1.501 0.277 1.00 95.31 194 LYS A C 1
ATOM 1589 O O . LYS A 1 194 ? 10.110 2.320 -0.390 1.00 95.31 194 LYS A O 1
ATOM 1594 N N . VAL A 1 195 ? 9.907 0.248 0.467 1.00 96.50 195 VAL A N 1
ATOM 1595 C CA . VAL A 1 195 ? 11.125 -0.290 -0.164 1.00 96.50 195 VAL A CA 1
ATOM 1596 C C . VAL A 1 195 ? 11.008 -0.277 -1.690 1.00 96.50 195 VAL A C 1
ATOM 1598 O O . VAL A 1 195 ? 11.948 0.149 -2.351 1.00 96.50 195 VAL A O 1
ATOM 1601 N N . PHE A 1 196 ? 9.869 -0.669 -2.268 1.00 96.31 196 PHE A N 1
ATOM 1602 C CA . PHE A 1 196 ? 9.668 -0.620 -3.724 1.00 96.31 196 PHE A CA 1
ATOM 1603 C C . PHE A 1 196 ? 9.693 0.803 -4.286 1.00 96.31 196 PHE A C 1
ATOM 1605 O O . PHE A 1 196 ? 10.355 1.038 -5.295 1.00 96.31 196 PHE A O 1
ATOM 1612 N N . ILE A 1 197 ? 9.047 1.760 -3.613 1.00 96.06 197 ILE A N 1
ATOM 1613 C CA . ILE A 1 197 ? 9.063 3.182 -3.995 1.00 96.06 197 ILE A CA 1
ATOM 1614 C C . ILE A 1 197 ? 10.502 3.707 -4.079 1.00 96.06 197 ILE A C 1
ATOM 1616 O O . ILE A 1 197 ? 10.820 4.451 -5.005 1.00 96.06 197 ILE A O 1
ATOM 1620 N N . TRP A 1 198 ? 11.371 3.283 -3.155 1.00 96.06 198 TRP A N 1
ATOM 1621 C CA . TRP A 1 198 ? 12.801 3.605 -3.160 1.00 96.06 198 TRP A CA 1
ATOM 1622 C C . TRP A 1 198 ? 13.603 2.827 -4.211 1.00 96.06 198 TRP A C 1
ATOM 1624 O O . TRP A 1 198 ? 14.502 3.381 -4.839 1.00 96.06 198 TRP A O 1
ATOM 1634 N N . ALA A 1 199 ? 13.293 1.547 -4.412 1.00 96.44 199 ALA A N 1
ATOM 1635 C CA . ALA A 1 199 ? 14.034 0.675 -5.316 1.00 96.44 199 ALA A CA 1
ATOM 1636 C C . ALA A 1 199 ? 13.807 1.021 -6.795 1.00 96.44 199 ALA A C 1
ATOM 1638 O O . ALA A 1 199 ? 14.749 0.955 -7.579 1.00 96.44 199 ALA A O 1
ATOM 1639 N N . ILE A 1 200 ? 12.586 1.407 -7.178 1.00 96.25 200 ILE A N 1
ATOM 1640 C CA . ILE A 1 200 ? 12.215 1.689 -8.573 1.00 96.25 200 ILE A CA 1
ATOM 1641 C C . ILE A 1 200 ? 13.116 2.784 -9.201 1.00 96.25 200 ILE A C 1
ATOM 1643 O O . ILE A 1 200 ? 13.733 2.506 -10.231 1.00 96.25 200 ILE A O 1
ATOM 1647 N N . PRO A 1 201 ? 13.291 3.985 -8.607 1.00 96.12 201 PRO A N 1
ATOM 1648 C CA . PRO A 1 201 ? 14.190 5.009 -9.150 1.00 96.12 201 PRO A CA 1
ATOM 1649 C C . PRO A 1 201 ? 15.650 4.560 -9.227 1.00 96.12 201 PRO A C 1
ATOM 1651 O O . PRO A 1 201 ? 16.327 4.837 -10.215 1.00 96.12 201 PRO A O 1
ATOM 1654 N N . ILE A 1 202 ? 16.129 3.841 -8.205 1.00 96.38 202 ILE A N 1
ATOM 1655 C CA . ILE A 1 202 ? 17.506 3.329 -8.156 1.00 96.38 202 ILE A CA 1
ATOM 1656 C C . ILE A 1 202 ? 17.741 2.336 -9.296 1.00 96.38 202 ILE A C 1
ATOM 1658 O O . ILE A 1 202 ? 18.762 2.413 -9.973 1.00 96.38 202 ILE A O 1
ATOM 1662 N N . LEU A 1 203 ? 16.789 1.436 -9.549 1.00 95.25 203 LEU A N 1
ATOM 1663 C CA . LEU A 1 203 ? 16.854 0.497 -10.667 1.00 95.25 203 LEU A CA 1
ATOM 1664 C C . LEU A 1 203 ? 16.843 1.210 -12.020 1.00 95.25 203 LEU A C 1
ATOM 1666 O O . LEU A 1 203 ? 17.600 0.823 -12.906 1.00 95.25 203 LEU A O 1
ATOM 1670 N N . GLY A 1 204 ? 16.054 2.276 -12.177 1.00 93.88 204 GLY A N 1
ATOM 1671 C CA . GLY A 1 204 ? 16.104 3.093 -13.391 1.00 93.88 204 GLY A CA 1
ATOM 1672 C C . GLY A 1 204 ? 17.459 3.767 -13.594 1.00 93.88 204 GLY A C 1
ATOM 1673 O O . GLY A 1 204 ? 18.012 3.687 -14.687 1.00 93.88 204 GLY A O 1
ATOM 1674 N N . PHE A 1 205 ? 18.041 4.333 -12.531 1.00 94.62 205 PHE A N 1
ATOM 1675 C CA . PHE A 1 205 ? 19.389 4.903 -12.583 1.00 94.62 205 PHE A CA 1
ATOM 1676 C C . PHE A 1 205 ? 20.440 3.847 -12.951 1.00 94.62 205 PHE A C 1
ATOM 1678 O O . PHE A 1 205 ? 21.297 4.107 -13.791 1.00 94.62 205 PHE A O 1
ATOM 1685 N N . ILE A 1 206 ? 20.347 2.636 -12.387 1.00 94.06 206 ILE A N 1
ATOM 1686 C CA . ILE A 1 206 ? 21.197 1.499 -12.776 1.00 94.06 206 ILE A CA 1
ATOM 1687 C C . ILE A 1 206 ? 21.027 1.191 -14.268 1.00 94.06 206 ILE A C 1
ATOM 1689 O O . ILE A 1 206 ? 22.027 1.034 -14.965 1.00 94.06 206 ILE A O 1
ATOM 1693 N N . GLY A 1 207 ? 19.792 1.158 -14.776 1.00 91.50 207 GLY A N 1
ATOM 1694 C CA . GLY A 1 207 ? 19.514 0.975 -16.202 1.00 91.50 207 GLY A CA 1
ATOM 1695 C C . GLY A 1 207 ? 20.181 2.036 -17.073 1.00 91.50 207 GLY A C 1
ATOM 1696 O O . GLY A 1 207 ? 20.816 1.702 -18.069 1.00 91.50 207 GLY A O 1
ATOM 1697 N N . THR A 1 208 ? 20.136 3.303 -16.658 1.00 93.00 208 THR A N 1
ATOM 1698 C CA . THR A 1 208 ? 20.828 4.381 -17.372 1.00 93.00 208 THR A CA 1
ATOM 1699 C C . THR A 1 208 ? 22.344 4.218 -17.339 1.00 93.00 208 THR A C 1
ATOM 1701 O O . THR A 1 208 ? 22.992 4.372 -18.369 1.00 93.00 208 THR A O 1
ATOM 1704 N N . VAL A 1 209 ? 22.931 3.874 -16.189 1.00 93.94 209 VAL A N 1
ATOM 1705 C CA . VAL A 1 209 ? 24.381 3.636 -16.084 1.00 93.94 209 VAL A CA 1
ATOM 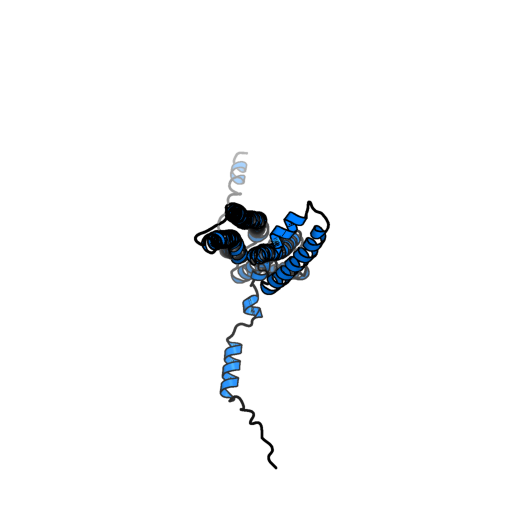1706 C C . VAL A 1 209 ? 24.815 2.493 -17.004 1.00 93.94 209 VAL A C 1
ATOM 1708 O O . VAL A 1 209 ? 25.842 2.616 -17.671 1.00 93.94 209 VAL A O 1
ATOM 1711 N N . LEU A 1 210 ? 24.033 1.413 -17.082 1.00 90.88 210 LEU A N 1
ATOM 1712 C CA . LEU A 1 210 ? 24.297 0.298 -17.994 1.00 90.88 210 LEU A CA 1
ATOM 1713 C C . LEU A 1 210 ? 24.205 0.734 -19.463 1.00 90.88 210 LEU A C 1
ATOM 1715 O O . LEU A 1 210 ? 25.166 0.525 -20.200 1.00 90.88 210 LEU A O 1
ATOM 1719 N N . GLY A 1 211 ? 23.120 1.405 -19.862 1.00 89.38 211 GLY A N 1
ATOM 1720 C CA . GLY A 1 211 ? 22.929 1.852 -21.246 1.00 89.38 211 GLY A CA 1
ATOM 1721 C C . GLY A 1 211 ? 23.986 2.862 -21.707 1.00 89.38 211 GLY A C 1
ATOM 1722 O O . GLY A 1 211 ? 24.513 2.752 -22.811 1.00 89.38 211 GLY A O 1
ATOM 1723 N N . ILE A 1 212 ? 24.388 3.797 -20.836 1.00 90.94 212 ILE A N 1
ATOM 1724 C CA . ILE A 1 212 ? 25.492 4.725 -21.130 1.00 90.94 212 ILE A CA 1
ATOM 1725 C C . ILE A 1 212 ? 26.818 3.968 -21.263 1.00 90.94 212 ILE A C 1
ATOM 1727 O O . ILE A 1 212 ? 27.599 4.261 -22.166 1.00 90.94 212 ILE A O 1
ATOM 1731 N N . SER A 1 213 ? 27.088 3.000 -20.382 1.00 90.31 213 SER A N 1
ATOM 1732 C CA . SER A 1 213 ? 28.338 2.229 -20.427 1.00 90.31 213 SER A CA 1
ATOM 1733 C C . SER A 1 213 ? 28.465 1.432 -21.725 1.00 90.31 213 SER A C 1
ATOM 1735 O O . SER A 1 213 ? 29.538 1.411 -22.324 1.00 90.31 213 SER A O 1
ATOM 1737 N N . GLU A 1 214 ? 27.372 0.814 -22.175 1.00 87.75 214 GLU A N 1
ATOM 1738 C CA . GLU A 1 214 ? 27.317 0.064 -23.432 1.00 87.75 214 GLU A CA 1
ATOM 1739 C C . GLU A 1 214 ? 27.477 0.981 -24.652 1.00 87.75 214 GLU A C 1
ATOM 1741 O O . GLU A 1 214 ? 28.313 0.707 -25.514 1.00 87.75 214 GLU A O 1
ATOM 1746 N N . ALA A 1 215 ? 26.773 2.118 -24.672 1.00 87.06 215 ALA A N 1
ATOM 1747 C CA . ALA A 1 215 ? 26.899 3.114 -25.734 1.00 87.06 215 ALA A CA 1
ATOM 1748 C C . ALA A 1 215 ? 28.330 3.671 -25.847 1.00 87.06 215 ALA A C 1
ATOM 1750 O O . ALA A 1 215 ? 28.835 3.879 -26.943 1.00 87.06 215 ALA A O 1
ATOM 1751 N N . VAL A 1 216 ? 29.024 3.902 -24.730 1.00 87.00 216 VAL A N 1
ATOM 1752 C CA . VAL A 1 216 ? 30.418 4.379 -24.758 1.00 87.00 216 VAL A CA 1
ATOM 1753 C C . VAL A 1 216 ? 31.389 3.266 -25.174 1.00 87.00 216 VAL A C 1
ATOM 1755 O O . VAL A 1 216 ? 32.366 3.533 -25.878 1.00 87.00 216 VAL A O 1
ATOM 1758 N N . ALA A 1 217 ? 31.138 2.020 -24.764 1.00 85.56 217 ALA A N 1
ATOM 1759 C CA . ALA A 1 217 ? 31.988 0.883 -25.104 1.00 85.56 217 ALA A CA 1
ATOM 1760 C C . ALA A 1 217 ? 31.973 0.559 -26.608 1.00 85.56 217 ALA A C 1
ATOM 1762 O O . ALA A 1 217 ? 33.033 0.259 -27.165 1.00 85.56 217 ALA A O 1
ATOM 1763 N N . SER A 1 218 ? 30.815 0.664 -27.273 1.00 79.31 218 SER A N 1
ATOM 1764 C CA . SER A 1 218 ? 30.699 0.425 -28.720 1.00 79.31 218 SER A CA 1
ATOM 1765 C C . SER A 1 218 ? 31.518 1.426 -29.542 1.00 79.31 218 SER A C 1
ATOM 1767 O O . SER A 1 218 ? 32.218 1.033 -30.473 1.00 79.31 218 SER A O 1
ATOM 1769 N N . PHE A 1 219 ? 31.549 2.695 -29.124 1.00 78.38 219 PHE A N 1
ATOM 1770 C CA . PHE A 1 219 ? 32.355 3.731 -29.774 1.00 78.38 219 PHE A CA 1
ATOM 1771 C C . PHE A 1 219 ? 33.868 3.476 -29.675 1.00 78.38 219 PHE A C 1
ATOM 1773 O O 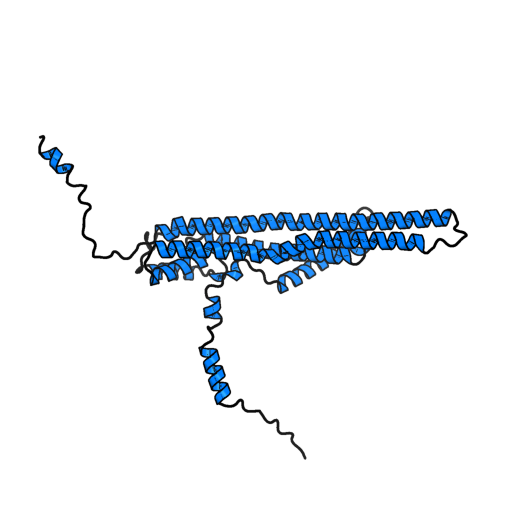. PHE A 1 219 ? 34.613 3.721 -30.624 1.00 78.38 219 PHE A O 1
ATOM 1780 N N . GLY A 1 220 ? 34.340 2.990 -28.521 1.00 72.06 220 GLY A N 1
ATOM 1781 C CA . GLY A 1 220 ? 35.769 2.788 -28.257 1.00 72.06 220 GLY A CA 1
ATOM 1782 C C . GLY A 1 220 ? 36.384 1.554 -28.930 1.00 72.06 220 GLY A C 1
ATOM 1783 O O . GLY A 1 220 ? 37.594 1.531 -29.152 1.00 72.06 220 GLY A O 1
ATOM 1784 N N . GLY A 1 221 ? 35.581 0.535 -29.255 1.00 67.19 221 GLY A N 1
ATOM 1785 C CA . GLY A 1 221 ? 36.061 -0.746 -29.791 1.00 67.19 221 GLY A CA 1
ATOM 1786 C C . GLY A 1 221 ? 36.388 -0.753 -31.290 1.00 67.19 221 GLY A C 1
ATOM 1787 O O . GLY A 1 221 ? 37.218 -1.550 -31.726 1.00 67.19 221 GLY A O 1
ATOM 1788 N N . GLU A 1 222 ? 35.773 0.132 -32.081 1.00 60.84 222 GLU A N 1
ATOM 1789 C CA . GLU A 1 222 ? 35.845 0.094 -33.553 1.00 60.84 222 GLU A CA 1
ATOM 1790 C C . GLU A 1 222 ? 36.726 1.183 -34.190 1.00 60.84 222 GLU A C 1
ATOM 1792 O O . GLU A 1 222 ? 36.914 1.203 -35.411 1.00 60.84 222 GLU A O 1
ATOM 1797 N N . MET A 1 223 ? 37.341 2.060 -33.390 1.00 60.06 223 MET A N 1
ATOM 1798 C CA . MET A 1 223 ? 38.303 3.064 -33.869 1.00 60.06 223 MET A CA 1
ATOM 1799 C C . MET A 1 223 ? 39.682 2.445 -34.177 1.00 60.06 223 MET A C 1
ATOM 1801 O O . MET A 1 223 ? 40.691 2.733 -33.536 1.00 60.06 223 MET A O 1
ATOM 1805 N N . GLY A 1 224 ? 39.745 1.586 -35.197 1.00 60.84 224 GLY A N 1
ATOM 1806 C CA . GLY A 1 224 ? 40.998 1.214 -35.860 1.00 60.84 224 GLY A CA 1
ATOM 1807 C C . GLY A 1 224 ? 41.549 2.366 -36.717 1.00 60.84 224 GLY A C 1
ATOM 1808 O O . GLY A 1 224 ? 40.791 3.204 -37.198 1.00 60.84 224 GLY A O 1
ATOM 1809 N N . ALA A 1 225 ? 42.870 2.394 -36.937 1.00 54.91 225 ALA A N 1
ATOM 1810 C CA . ALA A 1 225 ? 43.670 3.515 -37.469 1.00 54.91 225 ALA A CA 1
ATOM 1811 C C . ALA A 1 225 ? 43.363 4.023 -38.909 1.00 54.91 225 ALA A C 1
ATOM 1813 O O . ALA A 1 225 ? 44.174 4.740 -39.490 1.00 54.91 225 ALA A O 1
ATOM 1814 N N . ALA A 1 226 ? 42.212 3.683 -39.491 1.00 55.97 226 ALA A N 1
ATOM 1815 C CA . ALA A 1 226 ? 41.739 4.167 -40.790 1.00 55.97 226 ALA A CA 1
ATOM 1816 C C . ALA A 1 226 ? 40.197 4.227 -40.825 1.00 55.97 226 ALA A C 1
ATOM 1818 O O . ALA A 1 226 ? 39.558 3.614 -41.680 1.00 55.97 226 ALA A O 1
ATOM 1819 N N . ALA A 1 227 ? 39.584 4.895 -39.844 1.00 64.12 227 ALA A N 1
ATOM 1820 C CA . ALA A 1 227 ? 38.131 5.004 -39.759 1.00 64.12 227 ALA A CA 1
ATOM 1821 C C . ALA A 1 227 ? 37.579 5.927 -40.860 1.00 64.12 227 ALA A C 1
ATOM 1823 O O . ALA A 1 227 ? 37.902 7.114 -40.920 1.00 64.12 227 ALA A O 1
ATOM 1824 N N . ASP A 1 228 ? 36.741 5.357 -41.724 1.00 76.81 228 ASP A N 1
ATOM 1825 C CA . ASP A 1 228 ? 35.972 6.074 -42.738 1.00 76.81 228 ASP A CA 1
ATOM 1826 C C . ASP A 1 228 ? 35.011 7.070 -42.063 1.00 76.81 228 ASP A C 1
ATOM 1828 O O . ASP A 1 228 ? 34.385 6.739 -41.050 1.00 76.81 228 ASP A O 1
ATOM 1832 N N . ILE A 1 229 ? 34.863 8.284 -42.604 1.00 79.81 229 ILE A N 1
ATOM 1833 C CA . ILE A 1 229 ? 34.013 9.332 -41.997 1.00 79.81 229 ILE A CA 1
ATOM 1834 C C . ILE A 1 229 ? 32.553 8.858 -41.887 1.00 79.81 229 ILE A C 1
ATOM 1836 O O . ILE A 1 229 ? 31.859 9.194 -40.924 1.00 79.81 229 ILE A O 1
ATOM 1840 N N . GLU A 1 230 ? 32.098 8.031 -42.831 1.00 81.62 230 GLU A N 1
ATOM 1841 C CA . GLU A 1 230 ? 30.767 7.418 -42.792 1.00 81.62 230 GLU A CA 1
ATOM 1842 C C . GLU A 1 230 ? 30.596 6.460 -41.606 1.00 81.62 230 GLU A C 1
ATOM 1844 O O . GLU A 1 230 ? 29.576 6.530 -40.920 1.00 81.62 230 GLU A O 1
ATOM 1849 N N . LYS A 1 231 ? 31.618 5.655 -41.281 1.00 78.19 231 LYS A N 1
ATOM 1850 C CA . LYS A 1 231 ? 31.593 4.761 -40.111 1.00 78.19 231 LYS A CA 1
ATOM 1851 C C . LYS A 1 231 ? 31.564 5.541 -38.803 1.00 78.19 231 LYS A C 1
ATOM 1853 O O . LYS A 1 231 ? 30.840 5.174 -37.888 1.00 78.19 231 LYS A O 1
ATOM 1858 N N . ILE A 1 232 ? 32.299 6.651 -38.719 1.00 81.19 232 ILE A N 1
ATOM 1859 C CA . ILE A 1 232 ? 32.264 7.524 -37.535 1.00 81.19 232 ILE A CA 1
ATOM 1860 C C . ILE A 1 232 ? 30.865 8.127 -37.350 1.00 81.19 232 ILE A C 1
ATOM 1862 O O . ILE A 1 232 ? 30.365 8.190 -36.228 1.00 81.19 232 ILE A O 1
ATOM 1866 N N . LYS A 1 233 ? 30.212 8.554 -38.439 1.00 83.62 233 LYS A N 1
ATOM 1867 C CA . LYS A 1 233 ? 28.845 9.091 -38.392 1.00 83.62 233 LYS A CA 1
ATOM 1868 C C . LYS A 1 233 ? 27.829 8.035 -37.944 1.00 83.62 233 LYS A C 1
ATOM 1870 O O . LYS A 1 233 ? 26.958 8.352 -37.138 1.00 83.62 233 LYS A O 1
ATOM 1875 N N . GLU A 1 234 ? 27.941 6.810 -38.450 1.00 83.62 234 GLU A N 1
ATOM 1876 C CA . GLU A 1 234 ? 27.089 5.688 -38.044 1.00 83.62 234 GLU A CA 1
ATOM 1877 C C . GLU A 1 234 ? 27.277 5.350 -36.559 1.00 83.62 234 GLU A C 1
ATOM 1879 O O . GLU A 1 234 ? 26.300 5.306 -35.811 1.00 83.62 234 GLU A O 1
ATOM 1884 N N . GLN A 1 235 ? 28.529 5.238 -36.107 1.00 82.06 235 GLN A N 1
ATOM 1885 C CA . GLN A 1 235 ? 28.874 4.986 -34.707 1.00 82.06 235 GLN A CA 1
ATOM 1886 C C . GLN A 1 235 ? 28.349 6.086 -33.772 1.00 82.06 235 GLN A C 1
ATOM 1888 O O . GLN A 1 235 ? 27.719 5.794 -32.760 1.00 82.06 235 GLN A O 1
ATOM 1893 N N . LEU A 1 236 ? 28.503 7.367 -34.127 1.00 85.50 236 LEU A N 1
ATOM 1894 C CA . LEU A 1 236 ? 27.922 8.475 -33.355 1.00 85.50 236 LEU A CA 1
ATOM 1895 C C . LEU A 1 236 ? 26.389 8.400 -33.276 1.00 85.50 236 LEU A C 1
ATOM 1897 O O . LEU A 1 236 ? 25.808 8.736 -32.239 1.00 85.50 236 LEU A O 1
ATOM 1901 N N . GLY A 1 237 ? 25.735 7.954 -34.351 1.00 85.94 237 GLY A N 1
ATOM 1902 C CA . GLY A 1 237 ? 24.296 7.702 -34.371 1.00 85.94 237 GLY A CA 1
ATOM 1903 C C . GLY A 1 237 ? 23.887 6.618 -33.373 1.00 85.94 237 GLY A C 1
ATOM 1904 O O . GLY A 1 237 ? 22.966 6.835 -32.586 1.00 85.94 237 GLY A O 1
ATOM 1905 N N . GLN A 1 238 ? 24.612 5.497 -33.344 1.00 84.25 238 GLN A N 1
ATOM 1906 C CA . GLN A 1 238 ? 24.376 4.398 -32.401 1.00 84.25 238 GLN A CA 1
ATOM 1907 C C . GLN A 1 238 ? 24.596 4.825 -30.943 1.00 84.25 238 GLN A C 1
ATOM 1909 O O . GLN A 1 238 ? 23.743 4.566 -30.096 1.00 84.25 238 GLN A O 1
ATOM 1914 N N . VAL A 1 239 ? 25.679 5.553 -30.651 1.00 87.19 239 VAL A N 1
ATOM 1915 C CA . VAL A 1 239 ? 25.966 6.083 -29.304 1.00 87.19 239 VAL A CA 1
ATOM 1916 C C . VAL A 1 239 ? 24.852 7.012 -28.827 1.00 87.19 239 VAL A C 1
ATOM 1918 O O . VAL A 1 239 ? 24.391 6.914 -27.691 1.00 87.19 239 VAL A O 1
ATOM 1921 N N . THR A 1 240 ? 24.399 7.917 -29.699 1.00 87.25 240 THR A N 1
ATOM 1922 C CA . THR A 1 240 ? 23.323 8.863 -29.371 1.00 87.25 240 THR A CA 1
ATOM 1923 C C . THR A 1 240 ? 21.996 8.134 -29.144 1.00 87.25 240 THR A C 1
ATOM 1925 O O . THR A 1 240 ? 21.250 8.496 -28.234 1.00 87.25 240 THR A O 1
ATOM 1928 N N . GLY A 1 241 ? 21.724 7.081 -29.923 1.00 85.88 241 GLY A N 1
ATOM 1929 C CA . GLY A 1 241 ? 20.580 6.189 -29.732 1.00 85.88 241 GLY A CA 1
ATOM 1930 C C . GLY A 1 241 ? 20.607 5.491 -28.373 1.00 85.88 241 GLY A C 1
ATOM 1931 O O . GLY A 1 241 ? 19.662 5.643 -27.603 1.00 85.88 241 GLY A O 1
ATOM 1932 N N . GLY A 1 242 ? 21.712 4.822 -28.031 1.00 84.69 242 GLY A N 1
ATOM 1933 C CA . GLY A 1 242 ? 21.870 4.139 -26.740 1.00 84.69 242 GLY A CA 1
ATOM 1934 C C . GLY A 1 242 ? 21.814 5.093 -25.540 1.00 84.69 242 GLY A C 1
ATOM 1935 O O . GLY A 1 242 ? 21.233 4.774 -24.505 1.00 84.69 242 GLY A O 1
ATOM 1936 N N . LEU A 1 243 ? 22.332 6.317 -25.689 1.00 87.56 243 LEU A N 1
ATOM 1937 C CA . LEU A 1 243 ? 22.206 7.360 -24.670 1.00 87.56 243 LEU A CA 1
ATOM 1938 C C . LEU A 1 243 ? 20.748 7.807 -24.478 1.00 87.56 243 LEU A C 1
ATOM 1940 O O . LEU A 1 243 ? 20.291 7.936 -23.341 1.00 87.56 243 LEU A O 1
ATOM 1944 N N . SER A 1 244 ? 20.010 8.027 -25.571 1.00 87.81 244 SER A N 1
ATOM 1945 C CA . SER A 1 244 ? 18.569 8.307 -25.502 1.00 87.81 244 SER A CA 1
ATOM 1946 C C . SER A 1 244 ? 17.834 7.154 -24.824 1.00 87.81 244 SER A C 1
ATOM 1948 O O . SER A 1 244 ? 16.977 7.374 -23.968 1.00 87.81 244 SER A O 1
ATOM 1950 N N . GLU A 1 245 ? 18.218 5.920 -25.154 1.00 85.31 245 GLU A N 1
ATOM 1951 C CA . GLU A 1 245 ? 17.588 4.726 -24.621 1.00 85.31 245 GLU A CA 1
ATOM 1952 C C . GLU A 1 245 ? 17.732 4.617 -23.092 1.00 85.31 245 GLU A C 1
ATOM 1954 O O . GLU A 1 245 ? 16.778 4.353 -22.342 1.00 85.31 245 GLU A O 1
ATOM 1959 N N . ALA A 1 246 ? 18.949 4.896 -22.632 1.00 89.62 246 ALA A N 1
ATOM 1960 C CA . ALA A 1 246 ? 19.324 4.940 -21.234 1.00 89.62 246 ALA A CA 1
ATOM 1961 C C . ALA A 1 246 ? 18.522 5.999 -20.464 1.00 89.62 246 ALA A C 1
ATOM 1963 O O . ALA A 1 246 ? 18.049 5.722 -19.358 1.00 89.62 246 ALA A O 1
ATOM 1964 N N . PHE A 1 247 ? 18.332 7.196 -21.029 1.00 90.38 247 PHE A N 1
ATOM 1965 C CA . PHE A 1 247 ? 17.575 8.262 -20.370 1.00 90.38 247 PHE A CA 1
ATOM 1966 C C . PHE A 1 247 ? 16.095 7.932 -20.209 1.00 90.38 247 PHE A C 1
ATOM 1968 O O . PHE A 1 247 ? 15.550 8.151 -19.122 1.00 90.38 247 PHE A O 1
ATOM 1975 N N . ASP A 1 248 ? 15.444 7.367 -21.227 1.00 89.12 248 ASP A N 1
ATOM 1976 C CA . ASP A 1 248 ? 14.017 7.079 -21.080 1.00 89.12 248 ASP A CA 1
ATOM 1977 C C . ASP A 1 248 ? 13.756 5.959 -20.057 1.00 89.12 248 ASP A C 1
ATOM 1979 O O . ASP A 1 248 ? 12.717 5.962 -19.401 1.00 89.12 248 ASP A O 1
ATOM 1983 N N . THR A 1 249 ? 14.707 5.038 -19.852 1.00 88.31 249 THR A N 1
ATOM 1984 C CA . THR A 1 249 ? 14.609 4.010 -18.797 1.00 88.31 249 THR A CA 1
ATOM 1985 C C . THR A 1 249 ? 14.518 4.649 -17.406 1.00 88.31 249 THR A C 1
ATOM 1987 O O . THR A 1 249 ? 13.710 4.230 -16.573 1.00 88.31 249 THR A O 1
ATOM 1990 N N . THR A 1 250 ? 15.288 5.716 -17.159 1.00 93.44 250 THR A N 1
ATOM 1991 C CA . THR A 1 250 ? 15.150 6.514 -15.930 1.00 93.44 250 THR A CA 1
ATOM 1992 C C . THR A 1 250 ? 13.847 7.303 -15.913 1.00 93.44 250 THR A C 1
ATOM 1994 O O . THR A 1 250 ? 13.186 7.359 -14.879 1.00 93.44 250 THR A O 1
ATOM 1997 N N . LEU A 1 251 ? 13.429 7.890 -17.036 1.00 91.62 251 LEU A N 1
ATOM 1998 C CA . LEU A 1 251 ? 12.157 8.612 -17.092 1.00 91.62 251 LEU A CA 1
ATOM 1999 C C . LEU A 1 251 ? 10.978 7.703 -16.700 1.00 91.62 251 LEU A C 1
ATOM 2001 O O . LEU A 1 251 ? 10.165 8.075 -15.854 1.00 91.62 251 LEU A O 1
ATOM 2005 N N . ILE A 1 252 ? 10.922 6.491 -17.258 1.00 90.88 252 ILE A N 1
ATOM 2006 C CA . ILE A 1 252 ? 9.891 5.490 -16.957 1.00 90.88 252 ILE A CA 1
ATOM 2007 C C . ILE A 1 252 ? 9.944 5.065 -15.489 1.00 90.88 252 ILE A C 1
ATOM 2009 O O . ILE A 1 252 ? 8.897 4.988 -14.844 1.00 90.88 252 ILE A O 1
ATOM 2013 N N . SER A 1 253 ? 11.136 4.834 -14.928 1.00 94.62 253 SER A N 1
ATOM 2014 C CA . SER A 1 253 ? 11.259 4.452 -13.516 1.00 94.62 253 SER A CA 1
ATOM 2015 C C . SER A 1 253 ? 10.718 5.540 -12.584 1.00 94.62 253 SER A C 1
ATOM 2017 O O . SER A 1 253 ? 9.990 5.240 -11.638 1.00 94.62 253 SER A O 1
ATOM 2019 N N . LEU A 1 254 ? 11.001 6.813 -12.871 1.00 95.69 254 LEU A N 1
ATOM 2020 C CA . LEU A 1 254 ? 10.505 7.936 -12.081 1.00 95.69 254 LEU A CA 1
ATOM 2021 C C . LEU A 1 254 ? 8.983 8.057 -12.180 1.00 95.69 254 LEU A C 1
ATOM 2023 O O . LEU A 1 254 ? 8.319 8.250 -11.159 1.00 95.69 254 LEU A O 1
ATOM 2027 N N . ILE A 1 255 ? 8.420 7.876 -13.379 1.00 94.44 255 ILE A N 1
ATOM 2028 C CA . ILE A 1 255 ? 6.966 7.851 -13.584 1.00 94.44 255 ILE A CA 1
ATOM 2029 C C . ILE A 1 255 ? 6.338 6.709 -12.776 1.00 94.44 255 ILE A C 1
ATOM 2031 O O . ILE A 1 255 ? 5.377 6.937 -12.044 1.00 94.44 255 ILE A O 1
ATOM 2035 N N . PHE A 1 256 ? 6.894 5.498 -12.837 1.00 94.25 256 PHE A N 1
ATOM 2036 C CA . PHE A 1 256 ? 6.392 4.355 -12.068 1.00 94.25 256 PHE A CA 1
ATOM 2037 C C . PHE A 1 256 ? 6.498 4.566 -10.562 1.00 94.25 256 PHE A C 1
ATOM 2039 O O . PHE A 1 256 ? 5.539 4.285 -9.842 1.00 94.25 256 PHE A O 1
ATOM 2046 N N . SER A 1 257 ? 7.618 5.105 -10.081 1.00 96.50 257 SER A N 1
ATOM 2047 C CA . SER A 1 257 ? 7.791 5.429 -8.665 1.00 96.50 257 SER A CA 1
ATOM 2048 C C . SER A 1 257 ? 6.717 6.411 -8.201 1.00 96.50 257 SER A C 1
ATOM 2050 O O . SER A 1 257 ? 6.066 6.164 -7.188 1.00 96.50 257 SER A O 1
ATOM 2052 N N . LEU A 1 258 ? 6.434 7.455 -8.987 1.00 96.31 258 LEU A N 1
ATOM 2053 C CA . LEU A 1 258 ? 5.370 8.412 -8.687 1.00 96.31 258 LEU A CA 1
ATOM 2054 C C . LEU A 1 258 ? 3.977 7.758 -8.705 1.00 96.31 258 LEU A C 1
ATOM 2056 O O . LEU A 1 258 ? 3.181 7.970 -7.785 1.00 96.31 258 LEU A O 1
ATOM 2060 N N . CYS A 1 259 ? 3.696 6.929 -9.714 1.00 96.00 259 CYS A N 1
ATOM 2061 C CA . CYS A 1 259 ? 2.438 6.194 -9.849 1.00 96.00 259 CYS A CA 1
ATOM 2062 C C . CYS A 1 259 ? 2.189 5.204 -8.705 1.00 96.00 259 CYS A C 1
ATOM 2064 O O . CYS A 1 259 ? 1.033 4.909 -8.414 1.00 96.00 259 CYS A O 1
ATOM 2066 N N . VAL A 1 260 ? 3.237 4.702 -8.049 1.00 97.00 260 VAL A N 1
ATOM 2067 C CA . VAL A 1 260 ? 3.121 3.847 -6.860 1.00 97.00 260 VAL A CA 1
ATOM 2068 C C . VAL A 1 260 ? 3.065 4.681 -5.579 1.00 97.00 260 VAL A C 1
ATOM 2070 O O . VAL A 1 260 ? 2.235 4.418 -4.705 1.00 97.00 260 VAL A O 1
ATOM 2073 N N . MET A 1 261 ? 3.921 5.697 -5.457 1.00 97.06 261 MET A N 1
ATOM 2074 C CA . MET A 1 261 ? 4.053 6.520 -4.257 1.00 97.06 261 MET A CA 1
ATOM 2075 C C . MET A 1 261 ? 2.753 7.246 -3.927 1.00 97.06 261 MET A C 1
ATOM 2077 O O . MET A 1 261 ? 2.277 7.152 -2.797 1.00 97.06 261 MET A O 1
ATOM 2081 N N . PHE A 1 262 ? 2.139 7.913 -4.907 1.00 97.69 262 PHE A N 1
ATOM 2082 C CA . PHE A 1 262 ? 0.950 8.724 -4.656 1.00 97.69 262 PHE A CA 1
ATOM 2083 C C . PHE A 1 262 ? -0.244 7.896 -4.131 1.00 97.69 262 PHE A C 1
ATOM 2085 O O . PHE A 1 262 ? -0.755 8.216 -3.053 1.00 97.69 262 PHE A O 1
ATOM 2092 N N . PRO A 1 263 ? -0.671 6.793 -4.783 1.00 96.81 263 PRO A N 1
ATOM 2093 C CA . PRO A 1 263 ? -1.732 5.939 -4.247 1.00 96.81 263 PRO A CA 1
ATOM 2094 C C . PRO A 1 263 ? -1.381 5.300 -2.903 1.00 96.81 263 PRO A C 1
ATOM 2096 O O . PRO A 1 263 ? -2.271 5.110 -2.075 1.00 96.81 263 PRO A O 1
ATOM 2099 N N . THR A 1 264 ? -0.103 4.987 -2.669 1.00 97.19 264 THR A N 1
ATOM 2100 C CA . THR A 1 264 ? 0.358 4.441 -1.386 1.00 97.19 264 THR A CA 1
ATOM 2101 C C . THR A 1 264 ? 0.156 5.445 -0.259 1.00 97.19 264 THR A C 1
ATOM 2103 O O . THR A 1 264 ? -0.432 5.090 0.759 1.00 97.19 264 THR A O 1
ATOM 2106 N N . SER A 1 265 ? 0.562 6.702 -0.452 1.00 96.81 265 SER A N 1
ATOM 2107 C CA . SER A 1 265 ? 0.362 7.764 0.540 1.00 96.81 265 SER A CA 1
ATOM 2108 C C . SER A 1 265 ? -1.119 8.012 0.828 1.00 96.81 265 SER A C 1
ATOM 2110 O O . SER A 1 265 ? -1.499 8.162 1.986 1.00 96.81 265 SER A O 1
ATOM 2112 N N . VAL A 1 266 ? -1.972 7.997 -0.202 1.00 97.56 266 VAL A N 1
ATOM 2113 C CA . VAL A 1 266 ? -3.428 8.123 -0.023 1.00 97.56 266 VAL A CA 1
ATOM 2114 C C . VAL A 1 266 ? -3.995 6.938 0.763 1.00 97.56 266 VAL A C 1
ATOM 2116 O O . VAL A 1 266 ? -4.815 7.135 1.656 1.00 97.56 266 VAL A O 1
ATOM 2119 N N . MET A 1 267 ? -3.566 5.708 0.464 1.00 97.38 267 MET A N 1
ATOM 2120 C CA . MET A 1 267 ? -4.033 4.525 1.191 1.00 97.38 267 MET A CA 1
ATOM 2121 C C . MET A 1 267 ? -3.598 4.550 2.657 1.00 97.38 267 MET A C 1
ATOM 2123 O O . MET A 1 267 ? -4.423 4.293 3.530 1.00 97.38 267 MET A O 1
ATOM 2127 N N . GLN A 1 268 ? -2.336 4.903 2.923 1.00 96.81 268 GLN A N 1
ATOM 2128 C CA . GLN A 1 268 ? -1.816 5.013 4.283 1.00 96.81 268 GLN A CA 1
ATOM 2129 C C . GLN A 1 268 ? -2.599 6.063 5.076 1.00 96.81 268 GLN A C 1
ATOM 2131 O O . GLN A 1 268 ? -3.078 5.763 6.166 1.00 96.81 268 GLN A O 1
ATOM 2136 N N . LYS A 1 269 ? -2.834 7.240 4.482 1.00 97.19 269 LYS A N 1
ATOM 2137 C CA . LYS A 1 269 ? -3.676 8.277 5.085 1.00 97.19 269 LYS A CA 1
ATOM 2138 C C . LYS A 1 269 ? -5.078 7.762 5.423 1.00 97.19 269 LYS A C 1
ATOM 2140 O O . LYS A 1 269 ? -5.576 8.027 6.509 1.00 97.19 269 LYS A O 1
ATOM 2145 N N . ASN A 1 270 ? -5.719 7.027 4.516 1.00 96.88 270 ASN A N 1
ATOM 2146 C CA . ASN A 1 270 ? -7.065 6.515 4.770 1.00 96.88 270 ASN A CA 1
ATOM 2147 C C . ASN A 1 270 ? -7.096 5.466 5.899 1.00 96.88 270 ASN A C 1
ATOM 2149 O O . ASN A 1 270 ? -8.068 5.417 6.648 1.00 96.88 270 ASN A O 1
ATOM 2153 N N . GLU A 1 271 ? -6.060 4.627 6.032 1.00 96.25 271 GLU A N 1
ATOM 2154 C CA . GLU A 1 271 ? -5.933 3.704 7.172 1.00 96.25 271 GLU A CA 1
ATOM 2155 C C . GLU A 1 271 ? -5.702 4.461 8.493 1.00 96.25 271 GLU A C 1
ATOM 2157 O O . GLU A 1 271 ? -6.311 4.113 9.501 1.00 96.25 271 GLU A O 1
ATOM 2162 N N . GLU A 1 272 ? -4.895 5.525 8.498 1.00 96.56 272 GLU A N 1
ATOM 2163 C CA . GLU A 1 272 ? -4.707 6.395 9.671 1.00 96.56 272 GLU A CA 1
ATOM 2164 C C . GLU A 1 272 ? -6.011 7.117 10.061 1.00 96.56 272 GLU A C 1
ATOM 2166 O O . GLU A 1 272 ? -6.406 7.114 11.228 1.00 96.56 272 GLU A O 1
ATOM 2171 N N . ASP A 1 273 ? -6.739 7.665 9.084 1.00 97.00 273 ASP A N 1
ATOM 2172 C CA . ASP A 1 273 ? -8.043 8.300 9.300 1.00 97.00 273 ASP A CA 1
ATOM 2173 C C . ASP A 1 273 ? -9.077 7.290 9.840 1.00 97.00 273 ASP A C 1
ATOM 2175 O O . ASP A 1 273 ? -9.918 7.643 10.670 1.00 97.00 273 ASP A O 1
ATOM 2179 N N . LEU A 1 274 ? -9.014 6.021 9.418 1.00 95.75 274 LEU A N 1
ATOM 2180 C CA . LEU A 1 274 ? -9.823 4.949 9.998 1.00 95.75 274 LEU A CA 1
ATOM 2181 C C . LEU A 1 274 ? -9.469 4.718 11.472 1.00 95.75 274 LEU A C 1
ATOM 2183 O O . LEU A 1 274 ? -10.380 4.659 12.295 1.00 95.75 274 LEU A O 1
ATOM 2187 N N . LEU A 1 275 ? -8.182 4.599 11.819 1.00 96.19 275 LEU A N 1
ATOM 2188 C CA . LEU A 1 275 ? -7.758 4.416 13.213 1.00 96.19 275 LEU A CA 1
ATOM 2189 C C . LEU A 1 275 ? -8.244 5.563 14.108 1.00 96.19 275 LEU A C 1
ATOM 2191 O O . LEU A 1 275 ? -8.760 5.299 15.192 1.00 96.19 275 LEU A O 1
ATOM 2195 N N . ASN A 1 276 ? -8.190 6.804 13.616 1.00 96.19 276 ASN A N 1
ATOM 2196 C CA . ASN A 1 276 ? -8.732 7.965 14.325 1.00 96.19 276 ASN A CA 1
ATOM 2197 C C . ASN A 1 276 ? -10.240 7.829 14.590 1.00 96.19 276 ASN A C 1
ATOM 2199 O O . ASN A 1 276 ? -10.694 8.074 15.706 1.00 96.19 276 ASN A O 1
ATOM 2203 N N . LYS A 1 277 ? -11.026 7.376 13.603 1.00 95.62 277 LYS A N 1
ATOM 2204 C CA . LYS A 1 277 ? -12.465 7.109 13.802 1.00 95.62 277 LYS A CA 1
ATOM 2205 C C . LYS A 1 277 ? -12.704 5.975 14.801 1.00 95.62 277 LYS A C 1
ATOM 2207 O O . LYS A 1 277 ? -13.695 5.995 15.526 1.00 95.62 277 LYS A O 1
ATOM 2212 N N . VAL A 1 278 ? -11.829 4.968 14.830 1.00 95.31 278 VAL A N 1
ATOM 2213 C CA . VAL A 1 278 ? -11.893 3.885 15.821 1.00 95.31 278 VAL A CA 1
ATOM 2214 C C . VAL A 1 278 ? -11.624 4.425 17.228 1.00 95.31 278 VAL A C 1
ATOM 2216 O O . VAL A 1 278 ? -12.344 4.062 18.157 1.00 95.31 278 VAL A O 1
ATOM 2219 N N . ASP A 1 279 ? -10.640 5.310 17.394 1.00 95.44 279 ASP A N 1
ATOM 2220 C CA . ASP A 1 279 ? -10.382 5.994 18.665 1.00 95.44 279 ASP A CA 1
ATOM 2221 C C . ASP A 1 279 ? -11.555 6.855 19.110 1.00 95.44 279 ASP A C 1
ATOM 2223 O O . ASP A 1 279 ? -11.988 6.763 20.259 1.00 95.44 279 ASP A O 1
ATOM 2227 N N . GLU A 1 280 ? -12.103 7.659 18.206 1.00 94.81 280 GLU A N 1
ATOM 2228 C CA . GLU A 1 280 ? -13.279 8.475 18.483 1.00 94.81 280 GLU A CA 1
ATOM 2229 C C . GLU A 1 280 ? -14.458 7.597 18.909 1.00 94.81 280 GLU A C 1
ATOM 2231 O O . GLU A 1 280 ? -15.064 7.849 19.949 1.00 94.81 280 GLU A O 1
ATOM 2236 N N . TYR A 1 281 ? -14.719 6.498 18.192 1.00 94.19 281 TYR A N 1
ATOM 2237 C CA . TYR A 1 281 ? -15.787 5.571 18.557 1.00 94.19 281 TYR A CA 1
ATOM 2238 C C . TYR A 1 281 ? -15.578 4.978 19.956 1.00 94.19 281 TYR A C 1
ATOM 2240 O O . TYR A 1 281 ? -16.508 4.922 20.765 1.00 94.19 281 TYR A O 1
ATOM 2248 N N . CYS A 1 282 ? -14.357 4.534 20.260 1.00 93.38 282 CYS A N 1
ATOM 2249 C CA . CYS A 1 282 ? -14.021 3.974 21.563 1.00 93.38 282 CYS A CA 1
ATOM 2250 C C . CYS A 1 282 ? -14.176 5.003 22.693 1.00 93.38 282 CYS A C 1
ATOM 2252 O O . CYS A 1 282 ? -14.658 4.661 23.769 1.00 93.38 282 CYS A O 1
ATOM 2254 N N . ASN A 1 283 ? -13.819 6.264 22.469 1.00 93.00 283 ASN A N 1
ATOM 2255 C CA . ASN A 1 283 ? -13.968 7.302 23.485 1.00 93.00 283 ASN A CA 1
ATOM 2256 C C . ASN A 1 283 ? -15.433 7.722 23.670 1.00 93.00 283 ASN A C 1
ATOM 2258 O O . ASN A 1 283 ? -15.936 7.753 24.793 1.00 93.00 283 ASN A O 1
ATOM 2262 N N . GLU A 1 284 ? -16.132 8.002 22.573 1.00 90.69 284 GLU A N 1
ATOM 2263 C CA . GLU A 1 284 ? -17.474 8.588 22.575 1.00 90.69 284 GLU A CA 1
ATOM 2264 C C . GLU A 1 284 ? -18.577 7.569 22.874 1.00 90.69 284 GLU A C 1
ATOM 2266 O O . GLU A 1 284 ? -19.483 7.847 23.659 1.00 90.69 284 GLU A O 1
ATOM 2271 N N . TYR A 1 285 ? -18.496 6.373 22.288 1.00 88.94 285 TYR A N 1
ATOM 2272 C CA . TYR A 1 285 ? -19.560 5.370 22.382 1.00 88.94 285 TYR A CA 1
ATOM 2273 C C . TYR A 1 285 ? -19.222 4.198 23.292 1.00 88.94 285 TYR A C 1
ATOM 2275 O O . TYR A 1 285 ? -20.138 3.539 23.774 1.00 88.94 285 TYR A O 1
ATOM 2283 N N . PHE A 1 286 ? -17.946 3.902 23.533 1.00 91.62 286 PHE A N 1
ATOM 2284 C CA . PHE A 1 286 ? -17.573 2.822 24.443 1.00 91.62 286 PHE A CA 1
ATOM 2285 C C . PHE A 1 286 ? -17.288 3.361 25.850 1.00 91.62 286 PHE A C 1
ATOM 2287 O O . PHE A 1 286 ? -18.117 3.180 26.740 1.00 91.62 286 PHE A O 1
ATOM 2294 N N . LEU A 1 287 ? -16.190 4.094 26.051 1.00 91.44 287 LEU A N 1
ATOM 2295 C CA . LEU A 1 287 ? -15.740 4.563 27.367 1.00 91.44 287 LEU A CA 1
ATOM 2296 C C . LEU A 1 287 ? -16.795 5.387 28.114 1.00 91.44 287 LEU A C 1
ATOM 2298 O O . LEU A 1 287 ? -17.063 5.089 29.276 1.00 91.44 287 LEU A O 1
ATOM 2302 N N . LYS A 1 288 ? -17.476 6.348 27.472 1.00 89.12 288 LYS A N 1
ATOM 2303 C CA . LYS A 1 288 ? -18.524 7.160 28.138 1.00 89.12 288 LYS A CA 1
ATOM 2304 C C . LYS A 1 288 ? -19.653 6.342 28.771 1.00 89.12 288 LYS A C 1
ATOM 2306 O O . LYS A 1 288 ? -20.274 6.799 29.738 1.00 89.12 288 LYS A O 1
ATOM 2311 N N . ARG A 1 289 ? -19.922 5.149 28.233 1.00 90.12 289 ARG A N 1
ATOM 2312 C CA . ARG A 1 289 ? -20.978 4.246 28.703 1.00 90.12 289 ARG A CA 1
ATOM 2313 C C . ARG A 1 289 ? -20.489 3.263 29.764 1.00 90.12 289 ARG A C 1
ATOM 2315 O O . ARG A 1 289 ? -21.330 2.640 30.399 1.00 90.12 289 ARG A O 1
ATOM 2322 N N . LEU A 1 290 ? -19.182 3.130 30.005 1.00 89.00 290 LEU A N 1
ATOM 2323 C CA . LEU A 1 290 ? -18.668 2.255 31.062 1.00 89.00 290 LEU A CA 1
ATOM 2324 C C . LEU A 1 290 ? -19.020 2.818 32.446 1.00 89.00 290 LEU A C 1
ATOM 2326 O O . LEU A 1 290 ? -18.716 3.973 32.760 1.00 89.00 290 LEU A O 1
ATOM 2330 N N . ARG A 1 291 ? -19.644 1.987 33.286 1.00 89.38 291 ARG A N 1
ATOM 2331 C CA . ARG A 1 291 ? -19.975 2.314 34.679 1.00 89.38 291 ARG A CA 1
ATOM 2332 C C . ARG A 1 291 ? -19.323 1.329 35.628 1.00 89.38 291 ARG A C 1
ATOM 2334 O O . ARG A 1 291 ? -19.557 0.125 35.536 1.00 89.38 291 ARG A O 1
ATOM 2341 N N . GLU A 1 292 ? -18.529 1.863 36.548 1.00 87.06 292 GLU A N 1
ATOM 2342 C CA . GLU A 1 292 ? -17.906 1.087 37.615 1.00 87.06 292 GLU A CA 1
ATOM 2343 C C . GLU A 1 292 ? -18.972 0.501 38.556 1.00 87.06 292 GLU A C 1
ATOM 2345 O O . GLU A 1 292 ? -20.057 1.080 38.701 1.00 87.06 292 GLU A O 1
ATOM 2350 N N . PRO A 1 293 ? -18.695 -0.645 39.204 1.00 80.19 293 PRO A N 1
ATOM 2351 C CA . PRO A 1 293 ? -19.583 -1.185 40.220 1.00 80.19 293 PRO A CA 1
ATOM 2352 C C . PRO A 1 293 ? -19.758 -0.140 41.318 1.00 80.19 293 PRO A C 1
ATOM 2354 O O . PRO A 1 293 ? -18.776 0.348 41.879 1.00 80.19 293 PRO A O 1
ATOM 2357 N N . GLN A 1 294 ? -21.002 0.214 41.637 1.00 68.00 294 GLN A N 1
ATOM 2358 C CA . GLN A 1 294 ? -21.261 1.170 42.701 1.00 68.00 294 GLN A CA 1
ATOM 2359 C C . GLN A 1 294 ? -20.785 0.567 44.023 1.00 68.00 294 GLN A C 1
ATOM 2361 O O . GLN A 1 294 ? -21.394 -0.361 44.559 1.00 68.00 294 GLN A O 1
ATOM 2366 N N . ASN A 1 295 ? -19.672 1.084 44.539 1.00 53.78 295 ASN A N 1
ATOM 2367 C CA . ASN A 1 295 ? -19.169 0.691 45.840 1.00 53.78 295 ASN A CA 1
ATOM 2368 C C . ASN A 1 295 ? -20.205 1.164 46.869 1.00 53.78 295 ASN A C 1
ATOM 2370 O O . ASN A 1 295 ? -20.318 2.359 47.152 1.00 53.78 295 ASN A O 1
ATOM 2374 N N . SER A 1 296 ? -21.023 0.243 47.380 1.00 45.81 296 SER A N 1
ATOM 2375 C CA . SER A 1 296 ? -21.983 0.505 48.457 1.00 45.81 296 SER A CA 1
ATOM 2376 C C . SER A 1 296 ? -21.205 0.741 49.756 1.00 45.81 296 SER A C 1
ATOM 2378 O O . SER A 1 296 ? -21.122 -0.128 50.614 1.00 45.81 296 SER A O 1
ATOM 2380 N N . GLY A 1 297 ? -20.540 1.895 49.844 1.00 45.00 297 GLY A N 1
ATOM 2381 C CA . GLY A 1 297 ? -19.563 2.203 50.888 1.00 45.00 297 GLY A CA 1
ATOM 2382 C C . GLY A 1 297 ? -19.006 3.630 50.870 1.00 45.00 297 GLY A C 1
ATOM 2383 O O . GLY A 1 297 ? -17.995 3.881 51.512 1.00 45.00 297 GLY A O 1
ATOM 2384 N N . ALA A 1 298 ? -19.647 4.572 50.174 1.00 41.25 298 ALA A N 1
ATOM 2385 C CA . ALA A 1 298 ? -19.355 6.002 50.301 1.00 41.25 298 ALA A CA 1
ATOM 2386 C C . ALA A 1 298 ? -20.659 6.806 50.405 1.00 41.25 298 ALA A C 1
ATOM 2388 O O . ALA A 1 298 ? -20.989 7.634 49.561 1.00 41.25 298 ALA A O 1
ATOM 2389 N N . ALA A 1 299 ? -21.419 6.550 51.469 1.00 50.12 299 ALA A N 1
ATOM 2390 C CA . ALA A 1 299 ? -22.307 7.568 52.005 1.00 50.12 299 ALA A CA 1
ATOM 2391 C C . ALA A 1 299 ? -21.431 8.628 52.691 1.00 50.12 299 ALA A C 1
ATOM 2393 O O . ALA A 1 299 ? -21.024 8.434 53.832 1.00 50.12 299 ALA A O 1
ATOM 2394 N N . SER A 1 300 ? -21.101 9.720 51.996 1.00 43.72 300 SER A N 1
ATOM 2395 C CA . SER A 1 300 ? -20.786 10.991 52.658 1.00 43.72 300 SER A CA 1
ATOM 2396 C C . SER A 1 300 ? -20.739 12.162 51.676 1.00 43.72 300 SER A C 1
ATOM 2398 O O . SER A 1 300 ? -19.934 12.181 50.753 1.00 43.72 300 SER A O 1
ATOM 2400 N N . PHE A 1 301 ? -21.599 13.141 51.958 1.00 42.81 301 PHE A N 1
ATOM 2401 C CA . PHE A 1 301 ? -21.612 14.527 51.486 1.00 42.81 301 PHE A CA 1
ATOM 2402 C C . PHE A 1 301 ? -21.784 14.801 49.986 1.00 42.81 301 PHE A C 1
ATOM 2404 O O . PHE A 1 301 ? -20.844 15.109 49.268 1.00 42.81 301 PHE A O 1
ATOM 2411 N N . ASN A 1 302 ? -23.052 14.900 49.580 1.00 37.50 302 ASN A N 1
ATOM 2412 C CA . ASN A 1 302 ? -23.493 16.049 48.783 1.00 37.50 302 ASN A CA 1
ATOM 2413 C C . ASN A 1 302 ? -24.894 16.495 49.233 1.00 37.50 302 ASN A C 1
ATOM 2415 O O . ASN A 1 302 ? -25.886 16.410 48.515 1.00 37.50 302 ASN A O 1
ATOM 2419 N N . ALA A 1 303 ? -24.968 16.965 50.480 1.00 43.28 303 ALA A N 1
ATOM 2420 C CA . ALA A 1 303 ? -26.048 17.830 50.933 1.00 43.28 303 ALA A CA 1
ATOM 2421 C C . ALA A 1 303 ? -25.719 19.264 50.489 1.00 43.28 303 ALA A C 1
ATOM 2423 O O . ALA A 1 303 ? -25.144 20.049 51.239 1.00 43.28 303 ALA A O 1
ATOM 2424 N N . SER A 1 304 ? -26.036 19.590 49.237 1.00 44.94 304 SER A N 1
ATOM 2425 C CA . SER A 1 304 ? -25.971 20.970 48.722 1.00 44.94 304 SER A CA 1
ATOM 2426 C C . SER A 1 304 ? -27.278 21.411 48.055 1.00 44.94 304 SER A C 1
ATOM 2428 O O . SER A 1 304 ? -27.319 22.461 47.427 1.00 44.94 304 SER A O 1
ATOM 2430 N N . GLY A 1 305 ? -28.354 20.632 48.213 1.00 42.31 305 GLY A N 1
ATOM 2431 C CA . GLY A 1 305 ? -29.695 20.977 47.727 1.00 42.31 305 GLY A CA 1
ATOM 2432 C C . GLY A 1 305 ? -30.659 21.503 48.797 1.00 42.31 305 GLY A C 1
ATOM 2433 O O . GLY A 1 305 ? -31.688 22.061 48.442 1.00 42.31 305 GLY A O 1
ATOM 2434 N N . ASP A 1 306 ? -30.342 21.358 50.090 1.00 45.50 306 ASP A N 1
ATOM 2435 C CA . ASP A 1 306 ? -31.316 21.586 51.178 1.00 45.50 306 ASP A CA 1
ATOM 2436 C C . ASP A 1 306 ? -31.080 22.888 51.976 1.00 45.50 306 ASP A C 1
ATOM 2438 O O . ASP A 1 306 ? -31.901 23.313 52.787 1.00 45.50 306 ASP A O 1
ATOM 2442 N N . SER A 1 307 ? -29.966 23.585 51.728 1.00 44.00 307 SER A N 1
ATOM 2443 C CA . SER A 1 307 ? -29.673 24.887 52.347 1.00 44.00 307 SER A CA 1
ATOM 2444 C C . SER A 1 307 ? -30.352 26.066 51.642 1.00 44.00 307 SER A C 1
ATOM 2446 O O . SER A 1 307 ? -30.540 27.102 52.273 1.00 44.00 307 SER A O 1
ATOM 2448 N N . ILE A 1 308 ? -30.774 25.919 50.379 1.00 49.12 308 ILE A N 1
ATOM 2449 C CA . ILE A 1 308 ? -31.487 26.983 49.646 1.00 49.12 308 ILE A CA 1
ATOM 2450 C C . ILE A 1 308 ? -32.978 27.010 50.027 1.00 49.12 308 ILE A C 1
ATOM 2452 O O . ILE A 1 308 ? -33.528 28.084 50.252 1.00 49.12 308 ILE A O 1
ATOM 2456 N N . ALA A 1 309 ? -33.608 25.849 50.242 1.00 45.19 309 ALA A N 1
ATOM 2457 C CA . ALA A 1 309 ? -35.024 25.768 50.621 1.00 45.19 309 ALA A CA 1
ATOM 2458 C C . ALA A 1 309 ? -35.312 26.245 52.062 1.00 45.19 309 ALA A C 1
ATOM 2460 O O . ALA A 1 309 ? -36.398 26.743 52.354 1.00 45.19 309 ALA A O 1
ATOM 2461 N N . ARG A 1 310 ? -34.338 26.143 52.980 1.00 47.75 310 ARG A N 1
ATOM 2462 C CA . ARG A 1 310 ? -34.495 26.622 54.367 1.00 47.75 310 ARG A CA 1
ATOM 2463 C C . ARG A 1 310 ? -34.364 28.136 54.532 1.00 47.75 310 ARG A C 1
ATOM 2465 O O . ARG A 1 310 ? -34.873 28.660 55.518 1.00 47.75 310 ARG A O 1
ATOM 2472 N N . ILE A 1 311 ? -33.704 28.833 53.607 1.00 54.12 311 ILE A N 1
ATOM 2473 C CA . ILE A 1 311 ? -33.564 30.297 53.674 1.00 54.12 311 ILE A CA 1
ATOM 2474 C C . ILE A 1 311 ? -34.838 30.982 53.159 1.00 54.12 311 ILE A C 1
ATOM 2476 O O . ILE A 1 311 ? -35.243 32.004 53.706 1.00 54.12 311 ILE A O 1
ATOM 2480 N N . GLU A 1 312 ? -35.531 30.379 52.191 1.00 54.00 312 GLU A N 1
ATOM 2481 C CA . GLU A 1 312 ? -36.769 30.932 51.628 1.00 54.00 312 GLU A CA 1
ATOM 2482 C C . GLU A 1 312 ? -37.954 30.857 52.610 1.00 54.00 312 GLU A C 1
ATOM 2484 O O . GLU A 1 312 ? -38.807 31.739 52.636 1.00 54.00 312 GLU A O 1
ATOM 2489 N N . HIS A 1 313 ? -37.965 29.865 53.507 1.00 51.19 313 HIS A N 1
ATOM 2490 C CA . HIS A 1 313 ? -39.046 29.672 54.481 1.00 51.19 313 HIS A CA 1
ATOM 2491 C C . HIS A 1 313 ? -38.891 30.480 55.790 1.00 51.19 313 HIS A C 1
ATOM 2493 O O . HIS A 1 313 ? -39.740 30.375 56.676 1.00 51.19 313 HIS A O 1
ATOM 2499 N N . LEU A 1 314 ? -37.813 31.265 55.927 1.00 53.28 314 LEU A N 1
ATOM 2500 C CA . LEU A 1 314 ? -37.544 32.146 57.078 1.00 53.28 314 LEU A CA 1
ATOM 2501 C C . LEU A 1 314 ? -37.715 33.643 56.758 1.00 53.28 314 LEU A C 1
ATOM 2503 O O . LEU A 1 314 ? -37.554 34.471 57.654 1.00 53.28 314 LEU A O 1
ATOM 2507 N N . GLN A 1 315 ? -38.029 33.999 55.507 1.00 55.84 315 GLN A N 1
ATOM 2508 C CA . GLN A 1 315 ? -38.271 35.386 55.077 1.00 55.84 315 GLN A CA 1
ATOM 2509 C C . GLN A 1 315 ? -39.706 35.647 54.579 1.00 55.84 315 GLN A C 1
ATOM 2511 O O . GLN A 1 315 ? -39.953 36.706 54.002 1.00 55.84 315 GLN A O 1
ATOM 2516 N N . ALA A 1 316 ? -40.641 34.723 54.822 1.00 49.00 316 ALA A N 1
ATOM 2517 C CA . ALA A 1 316 ? -42.071 34.880 54.540 1.00 49.00 316 ALA A CA 1
ATOM 2518 C C . ALA A 1 316 ? -42.890 34.996 55.833 1.00 49.00 316 ALA A C 1
ATOM 2520 O O . ALA A 1 316 ? -42.587 34.241 56.786 1.00 49.00 316 ALA A O 1
#

Radius of gyration: 33.39 Å; chains: 1; bounding box: 86×100×100 Å

Foldseek 3Di:
DDDDDPPPPPPDPVVVVVVVVVVVVDDPPCRVCVLQLLLQQADDLVVLLVQLVVVLVVVLVVLVVLVPDPVSVVVNCLQPVLPDLSSVLSSLLSSLVSSLVVNVVSLVVQVVLVVDCLPDCVQPLFDDLVSLVVSVVSNVVVVDDCSNYLLSSLLVVLSVVCNPVLDLVVSLVVSVVSLVVLLVSLVVNCVSLVVSLVVLLVSLLVSLVVLLVVLVVQLVPPPDPDDDPVNNVVSVVSSVVSNVSSVVSNVVSNVSSCVSVVSSVVSSVSSVVSSVVSSVCCVPPNSVRYDGDPPPPDPDDDPPPVVVVVVVVVPD

Sequence (316 aa):
MAKQTKMRTKVPEKAKKRAAQVNMMQRSSDEMGKFDNTSATSVPMAITALMGLGFEVVLYIFLLIFQVSDSTKIIHDYFYERGWVPYLLTYLACWSFAILYFKRKKLKNQENVMQFKLLPEDISVDIREDNMAQFYAHIKRLGFDQRESFLLTRIFRGLEHFSVRKNHTETADMLKSQSEIDATMVDSSYVLIKVFIWAIPILGFIGTVLGISEAVASFGGEMGAAADIEKIKEQLGQVTGGLSEAFDTTLISLIFSLCVMFPTSVMQKNEEDLLNKVDEYCNEYFLKRLREPQNSGAASFNASGDSIARIEHLQA

Secondary structure (DSSP, 8-state):
------------HHHHHHHHHHHHHSPPHHHHSTT--GGGT---HHHHHHHHHHHHHHHHHHHHHGGG-TTTHHHHHHHHTS-SHHHHHHHHHHHHHHHHHHHHHHHHHHHHHHTS-SS-TTT-SSB-TTTHHHHHHHHHHTT--GGG-HHHHHHHHHHHHHHHH--HHHHHHHHHHHHHHHHHHHHHHTHHHHHHHHHHHHHHHHHHHHHHHHHHHHHHHS--SS--HHHHHHHHHHHHHHHHHHHHHHHHHHHHHHHHHHHHHHHHHHHHHHHHHHHHHIIIIIGGGB-----TT-------SSHHHHHHTT--